Protein AF-A0A1Z5KMN4-F1 (afdb_monomer)

pLDDT: mean 72.73, std 19.09, range [29.19, 94.44]

Nearest PDB structures (foldseek):
  8s4s-assembly1_B  TM=4.504E-01  e=8.754E+00  Enterococcus faecalis
  2eoc-assembly1_A  TM=3.144E-01  e=8.754E+00  Homo sapiens
  3nwn-assembly1_A  TM=2.333E-01  e=4.801E+00  Homo sapiens

Radius of gyration: 18.53 Å; Cα contacts (8 Å, |Δi|>4): 267; chains: 1; bounding box: 59×42×42 Å

Foldseek 3Di:
DPDPPPPDPLAQDLVLVLCLVLLHDDLSSVVSVLVQAPQAAFEAEPDPDPVVCLPVRDRPGDRPLPTRDDSVNSNVCLVPDPSNVLSVVVQKDWDDKDFDPQPDFPVVVLVVVCVVDDDPPPPPDDPVSVQVVVCVVPVPFDTKGFGMWTWMDRNVAKIKIWTWIQTPVGHTYIYIYIDGPDVVVVVVVVVVCVVCVVVVPPDDDDPPPDDD

Sequence (212 aa):
MLNKSAAHNTRATLEDYVHFHGMLCQPATAARCIQSFDGSVLFMPKVVADAANLQACSLQKYEFSSGRLTLLSYYLLVLVSWTGFLTLIGRTNFLIGREEDVNLPLPDRLQAEIAGKRNNLELGFDRNRLMAHVQSVRPDTTELFIKRRFEYEFGNIVSVVMLHLVCDQGRLHLFEIYHMHNPLLRFLVKSLSTIVAPFKGISFPHQKKKNH

Mean predicted aligned error: 10.58 Å

Organism: Fistulifera solaris (NCBI:txid1519565)

Secondary structure (DSSP, 8-state):
----------SPPHHHHHHHHTT---HHHHHHHHHHEEEEEEEEE-----GGGTTT--------TT-SPPHHHHHHHHHHSHHHHHHHTT-EEEEEEEE--TTS-HHHHHHHHHHS--SS------HHHHHHHHHHH-TT---EEEEEEEEEEETTTEEEEEEEEEETT--EEEEEEEEES-HHHHHHHHHHHHHHGGGGG-----------

Solvent-accessible surface area (backbone atoms only — not comparable to full-atom values): 12594 Å² total; per-residue (Å²): 135,82,82,90,79,70,91,59,80,78,65,62,49,72,66,42,47,52,28,45,74,58,59,60,57,54,71,70,45,42,46,32,48,47,71,57,38,77,52,54,56,42,53,38,75,57,64,84,58,55,85,92,48,61,83,74,65,67,81,56,81,53,72,68,90,84,54,62,74,42,71,66,58,47,54,52,45,31,71,72,31,68,67,26,47,34,35,75,73,68,34,53,44,82,75,48,76,48,77,40,73,59,88,48,53,43,70,67,54,51,51,50,51,66,71,50,80,81,66,98,69,78,72,87,70,56,62,66,62,52,48,52,50,51,26,73,79,38,75,83,58,86,49,55,19,44,42,30,44,36,33,37,33,38,66,83,43,34,38,38,41,37,38,33,32,28,34,82,88,70,49,36,35,43,37,38,36,38,40,61,69,43,68,66,60,46,51,50,53,51,53,48,50,63,69,51,52,77,65,78,69,77,75,71,83,77,79,76,79,77,87,127

Structure (mmCIF, N/CA/C/O backbone):
data_AF-A0A1Z5KMN4-F1
#
_entry.id   AF-A0A1Z5KMN4-F1
#
loop_
_atom_site.group_PDB
_atom_site.id
_atom_site.type_symbol
_atom_site.label_atom_id
_atom_site.label_alt_id
_atom_site.label_comp_id
_atom_site.label_asym_id
_atom_site.label_entity_id
_atom_site.label_seq_id
_atom_site.pdbx_PDB_ins_code
_atom_site.Cartn_x
_atom_site.Cartn_y
_atom_site.Cartn_z
_atom_site.occupancy
_atom_site.B_iso_or_equiv
_atom_site.auth_seq_id
_atom_site.auth_comp_id
_atom_site.auth_asym_id
_atom_site.auth_atom_id
_atom_site.pdbx_PDB_model_num
ATOM 1 N N . MET A 1 1 ? -36.706 -13.259 -12.041 1.00 41.38 1 MET A N 1
ATOM 2 C CA . MET A 1 1 ? -36.306 -13.550 -10.648 1.00 41.38 1 MET A CA 1
ATOM 3 C C . MET A 1 1 ? -34.812 -13.842 -10.645 1.00 41.38 1 MET A C 1
ATOM 5 O O . MET A 1 1 ? -34.413 -14.927 -11.038 1.00 41.38 1 MET A O 1
ATOM 9 N N . LEU A 1 2 ? -33.984 -12.839 -10.342 1.00 41.91 2 LEU A N 1
ATOM 10 C CA . LEU A 1 2 ? -32.527 -12.995 -10.280 1.00 41.91 2 LEU A CA 1
ATOM 11 C C . LEU A 1 2 ? -32.161 -13.681 -8.963 1.00 41.91 2 LEU A C 1
ATOM 13 O O . LEU A 1 2 ? -32.577 -13.243 -7.890 1.00 41.91 2 LEU A O 1
ATOM 17 N N . ASN A 1 3 ? -31.436 -14.788 -9.085 1.00 39.06 3 ASN A N 1
ATOM 18 C CA . ASN A 1 3 ? -31.097 -15.700 -8.006 1.00 39.06 3 ASN A CA 1
ATOM 19 C C . ASN A 1 3 ? -30.301 -14.967 -6.915 1.00 39.06 3 ASN A C 1
ATOM 21 O O . ASN A 1 3 ? -29.141 -14.606 -7.100 1.00 39.06 3 ASN A O 1
ATOM 25 N N . LYS A 1 4 ? -30.936 -14.739 -5.763 1.00 48.16 4 LYS A N 1
ATOM 26 C CA . LYS A 1 4 ? -30.376 -14.052 -4.589 1.00 48.16 4 LYS A CA 1
ATOM 27 C C . LYS A 1 4 ? -29.543 -15.017 -3.729 1.00 48.16 4 LYS A C 1
ATOM 29 O O . LYS A 1 4 ? -29.637 -15.000 -2.508 1.00 48.16 4 LYS A O 1
ATOM 34 N N . SER A 1 5 ? -28.777 -15.900 -4.371 1.00 47.34 5 SER A N 1
ATOM 35 C CA . SER A 1 5 ? -28.121 -17.038 -3.719 1.00 47.34 5 SER A CA 1
ATOM 36 C C . SER A 1 5 ? -26.636 -17.105 -4.055 1.00 47.34 5 SER A C 1
ATOM 38 O O . SER A 1 5 ? -26.151 -18.036 -4.685 1.00 47.34 5 SER A O 1
ATOM 40 N N . ALA A 1 6 ? -25.922 -16.076 -3.615 1.00 48.12 6 ALA A N 1
ATOM 41 C CA . ALA A 1 6 ? -24.518 -16.157 -3.255 1.00 48.12 6 ALA A CA 1
ATOM 42 C C . ALA A 1 6 ? -24.275 -15.028 -2.253 1.00 48.12 6 ALA A C 1
ATOM 44 O O . ALA A 1 6 ? -23.879 -13.923 -2.624 1.00 48.12 6 ALA A O 1
ATOM 45 N N . ALA A 1 7 ? -24.537 -15.287 -0.970 1.00 46.47 7 ALA A N 1
ATOM 46 C CA . ALA A 1 7 ? -23.894 -14.537 0.106 1.00 46.47 7 ALA A CA 1
ATOM 47 C C . ALA A 1 7 ? -22.400 -14.903 0.068 1.00 46.47 7 ALA A C 1
ATOM 49 O O . ALA A 1 7 ? -21.893 -15.681 0.870 1.00 46.47 7 ALA A O 1
ATOM 50 N N . HIS A 1 8 ? -21.740 -14.443 -0.993 1.00 49.28 8 HIS A N 1
ATOM 51 C CA . HIS A 1 8 ? -20.343 -14.668 -1.289 1.00 49.28 8 HIS A CA 1
ATOM 52 C C . HIS A 1 8 ? -19.549 -14.067 -0.141 1.00 49.28 8 HIS A C 1
ATOM 54 O O . HIS A 1 8 ? -19.801 -12.920 0.225 1.00 49.28 8 HIS A O 1
ATOM 60 N N . ASN A 1 9 ? -18.626 -14.859 0.405 1.00 55.34 9 ASN A N 1
ATOM 61 C CA . ASN A 1 9 ? -17.610 -14.479 1.382 1.00 55.34 9 ASN A CA 1
ATOM 62 C C . ASN A 1 9 ? -17.276 -12.977 1.269 1.00 55.34 9 ASN A C 1
ATOM 64 O O . ASN A 1 9 ? -16.585 -12.546 0.347 1.00 55.34 9 ASN A O 1
ATOM 68 N N . THR A 1 10 ? -17.854 -12.158 2.151 1.00 70.81 10 THR A N 1
ATOM 69 C CA . THR A 1 10 ? -17.845 -10.688 2.020 1.00 70.81 10 THR A CA 1
ATOM 70 C C . THR A 1 10 ? -16.481 -10.084 2.330 1.00 70.81 10 THR A C 1
ATOM 72 O O . THR A 1 10 ? -16.257 -8.893 2.121 1.00 70.81 10 THR A O 1
ATOM 75 N N . ARG A 1 11 ? -15.552 -10.900 2.831 1.00 86.25 11 ARG A N 1
ATOM 76 C CA . ARG A 1 11 ? -14.224 -10.474 3.244 1.00 86.25 11 ARG A CA 1
ATOM 77 C C . ARG A 1 11 ? -13.214 -10.694 2.124 1.00 86.25 11 ARG A C 1
ATOM 79 O O . ARG A 1 11 ? -13.127 -11.787 1.577 1.00 86.25 11 ARG A O 1
ATOM 86 N N . ALA A 1 12 ? -12.408 -9.670 1.854 1.00 91.75 12 ALA A N 1
ATOM 87 C CA . ALA A 1 12 ? -11.279 -9.775 0.937 1.00 91.75 12 ALA A CA 1
ATOM 88 C C . ALA A 1 12 ? -10.253 -10.816 1.427 1.00 91.75 12 ALA A C 1
ATOM 90 O O . ALA A 1 12 ? -9.794 -10.767 2.581 1.00 91.75 12 ALA A O 1
ATOM 91 N N . THR A 1 13 ? -9.908 -11.748 0.541 1.00 93.69 13 THR A N 1
ATOM 92 C CA . THR A 1 13 ? -8.885 -12.785 0.751 1.00 93.69 13 THR A CA 1
ATOM 93 C C . THR A 1 13 ? -7.478 -12.223 0.529 1.00 93.69 13 THR A C 1
ATOM 95 O O . THR A 1 13 ? -7.319 -11.104 0.049 1.00 93.69 13 THR A O 1
ATOM 98 N N . LEU A 1 14 ? -6.431 -12.984 0.871 1.00 93.19 14 LEU A N 1
ATOM 99 C CA . LEU A 1 14 ? -5.051 -12.609 0.533 1.00 93.19 14 LEU A CA 1
ATOM 100 C C . LEU A 1 14 ? -4.881 -12.403 -0.982 1.00 93.19 14 LEU A C 1
ATOM 102 O O . LEU A 1 14 ? -4.316 -11.395 -1.396 1.00 93.19 14 LEU A O 1
ATOM 106 N N . GLU A 1 15 ? -5.413 -13.324 -1.785 1.00 93.81 15 GLU A N 1
ATOM 107 C CA . GLU A 1 15 ? -5.382 -13.281 -3.252 1.00 93.81 15 GLU A CA 1
ATOM 108 C C . GLU A 1 15 ? -6.089 -12.040 -3.814 1.00 93.81 15 GLU A C 1
ATOM 110 O O . GLU A 1 15 ? -5.538 -11.363 -4.682 1.00 93.81 15 GLU A O 1
ATOM 115 N N . ASP A 1 16 ? -7.247 -11.664 -3.253 1.00 93.44 16 ASP A N 1
ATOM 116 C CA . ASP A 1 16 ? -7.931 -10.416 -3.611 1.00 93.44 16 ASP A CA 1
ATOM 117 C C . ASP A 1 16 ? -6.985 -9.208 -3.469 1.00 93.44 16 ASP A C 1
ATOM 119 O O . ASP A 1 16 ? -6.930 -8.350 -4.352 1.00 93.44 16 ASP A O 1
ATOM 123 N N . TYR A 1 17 ? -6.189 -9.153 -2.392 1.00 94.00 17 TYR A N 1
ATOM 124 C CA . TYR A 1 17 ? -5.218 -8.073 -2.198 1.00 94.00 17 TYR A CA 1
ATOM 125 C C . TYR A 1 17 ? -3.982 -8.180 -3.085 1.00 94.00 17 TYR A C 1
ATOM 127 O O . TYR A 1 17 ? -3.431 -7.141 -3.441 1.00 94.00 17 TYR A O 1
ATOM 135 N N . VAL A 1 18 ? -3.546 -9.387 -3.460 1.00 92.31 18 VAL A N 1
ATOM 136 C CA . VAL A 1 18 ? -2.473 -9.551 -4.453 1.00 92.31 18 VAL A CA 1
ATOM 137 C C . VAL A 1 18 ? -2.894 -8.890 -5.765 1.00 92.31 18 VAL A C 1
ATOM 139 O O . VAL A 1 18 ? -2.178 -8.050 -6.301 1.00 92.31 18 VAL A O 1
ATOM 142 N N . HIS A 1 19 ? -4.108 -9.164 -6.238 1.00 91.00 19 HIS A N 1
ATOM 143 C CA . HIS A 1 19 ? -4.622 -8.526 -7.449 1.00 91.00 19 HIS A CA 1
ATOM 144 C C . HIS A 1 19 ? -4.858 -7.021 -7.278 1.00 91.00 19 HIS A C 1
ATOM 146 O O . HIS A 1 19 ? -4.538 -6.236 -8.172 1.00 91.00 19 HIS A O 1
ATOM 152 N N . PHE A 1 20 ? -5.409 -6.605 -6.135 1.00 91.88 20 PHE A N 1
ATOM 153 C CA . PHE A 1 20 ? -5.684 -5.197 -5.847 1.00 91.88 20 P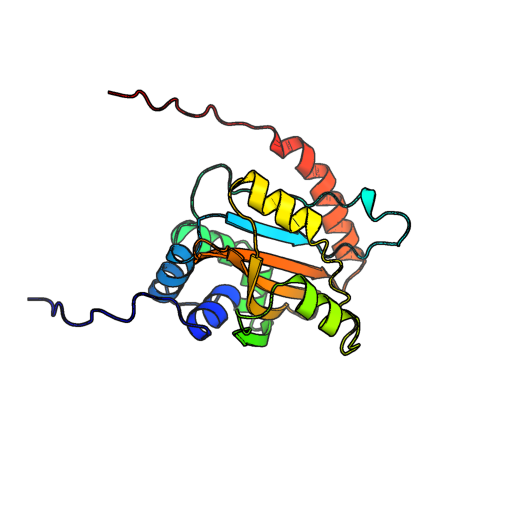HE A CA 1
ATOM 154 C C . PHE A 1 20 ? -4.414 -4.337 -5.865 1.00 91.88 20 PHE A C 1
ATOM 156 O O . PHE A 1 20 ? -4.387 -3.289 -6.512 1.00 91.88 20 PHE A O 1
ATOM 163 N N . HIS A 1 21 ? -3.359 -4.800 -5.195 1.00 90.88 21 HIS A N 1
ATOM 164 C CA . HIS A 1 21 ? -2.070 -4.107 -5.096 1.00 90.88 21 HIS A CA 1
ATOM 165 C C . HIS A 1 21 ? -1.215 -4.246 -6.346 1.00 90.88 21 HIS A C 1
ATOM 167 O O . HIS A 1 21 ? -0.470 -3.333 -6.695 1.00 90.88 21 HIS A O 1
ATOM 173 N N . GLY A 1 22 ? -1.375 -5.360 -7.057 1.00 88.19 22 GLY A N 1
ATOM 174 C CA . GLY A 1 22 ? -0.860 -5.535 -8.404 1.00 88.19 22 GLY A CA 1
ATOM 175 C C . GLY A 1 22 ? -1.577 -4.672 -9.440 1.00 88.19 22 GLY A C 1
ATOM 176 O O . GLY A 1 22 ? -1.287 -4.834 -10.611 1.00 88.19 22 GLY A O 1
ATOM 177 N N . MET A 1 23 ? -2.508 -3.788 -9.053 1.00 87.94 23 MET A N 1
ATOM 178 C CA . MET A 1 23 ? -3.211 -2.832 -9.925 1.00 87.94 23 MET A CA 1
ATOM 179 C C . MET A 1 23 ? -4.019 -3.470 -11.073 1.00 87.94 23 MET A C 1
ATOM 181 O O . MET A 1 23 ? -4.476 -2.774 -11.980 1.00 87.94 23 MET A O 1
ATOM 185 N N . LEU A 1 24 ? -4.238 -4.786 -11.023 1.00 85.56 24 LEU A N 1
ATOM 186 C CA . LEU A 1 24 ? -4.995 -5.569 -11.998 1.00 85.56 24 LEU A CA 1
ATOM 187 C C . LEU A 1 24 ? -5.990 -6.447 -11.252 1.00 85.56 24 LEU A C 1
ATOM 189 O O . LEU A 1 24 ? -5.755 -7.630 -11.008 1.00 85.56 24 LEU A O 1
ATOM 193 N N . CYS A 1 25 ? -7.125 -5.862 -10.885 1.00 90.69 25 CYS A N 1
ATOM 194 C CA . CYS A 1 25 ? -8.211 -6.609 -10.274 1.00 90.69 25 CYS A CA 1
ATOM 195 C C . CYS A 1 25 ? -9.564 -6.258 -10.885 1.00 90.69 25 CYS A C 1
ATOM 197 O O . CYS A 1 25 ? -9.782 -5.168 -11.427 1.00 90.69 25 CYS A O 1
ATOM 199 N N . GLN A 1 26 ? -10.489 -7.210 -10.784 1.00 94.31 26 GLN A N 1
ATOM 200 C CA . GLN A 1 26 ? -11.870 -7.005 -11.191 1.00 94.31 26 GLN A CA 1
ATOM 201 C C . GLN A 1 26 ? -12.570 -6.005 -10.256 1.00 94.31 26 GLN A C 1
ATOM 203 O O . GLN A 1 26 ? -12.265 -5.974 -9.059 1.00 94.31 26 GLN A O 1
ATOM 208 N N . PRO A 1 27 ? -13.581 -5.262 -10.744 1.00 93.81 27 PRO A N 1
ATOM 209 C CA . PRO A 1 27 ? -14.295 -4.270 -9.940 1.00 93.81 27 PRO A CA 1
ATOM 210 C C . PRO A 1 27 ? -14.865 -4.814 -8.625 1.00 93.81 27 PRO A C 1
ATOM 212 O O . PRO A 1 27 ? -14.841 -4.130 -7.604 1.00 93.81 27 PRO A O 1
ATOM 215 N N . ALA A 1 28 ? -15.341 -6.063 -8.625 1.00 93.94 28 ALA A N 1
ATOM 216 C CA . ALA A 1 28 ? -15.863 -6.716 -7.427 1.00 93.94 28 ALA A CA 1
ATOM 217 C C . ALA A 1 28 ? -14.769 -6.972 -6.373 1.00 93.94 28 ALA A C 1
ATOM 219 O O . ALA A 1 28 ? -14.992 -6.726 -5.188 1.00 93.94 28 ALA A O 1
ATOM 220 N N . THR A 1 29 ? -13.584 -7.421 -6.799 1.00 92.94 29 THR A N 1
ATOM 221 C CA . THR A 1 29 ? -12.409 -7.595 -5.930 1.00 92.94 29 THR A CA 1
ATOM 222 C C . THR A 1 29 ? -11.945 -6.254 -5.374 1.00 92.94 29 THR A C 1
ATOM 224 O O . THR A 1 29 ? -11.814 -6.114 -4.158 1.00 92.94 29 THR A O 1
ATOM 227 N N . ALA A 1 30 ? -11.808 -5.238 -6.233 1.00 91.44 30 ALA A N 1
ATOM 228 C CA . ALA A 1 30 ? -11.462 -3.884 -5.808 1.00 91.44 30 ALA A CA 1
ATOM 229 C C . ALA A 1 30 ? -12.437 -3.356 -4.751 1.00 91.44 30 ALA A C 1
ATOM 231 O O . ALA A 1 30 ? -12.010 -2.854 -3.716 1.00 91.44 30 ALA A O 1
ATOM 232 N N . ALA A 1 31 ? -13.745 -3.518 -4.970 1.00 91.75 31 ALA A N 1
ATOM 233 C CA . ALA A 1 31 ? -14.764 -3.083 -4.024 1.00 91.75 31 ALA A CA 1
ATOM 234 C C . ALA A 1 31 ? -14.625 -3.771 -2.654 1.00 91.75 31 ALA A C 1
ATOM 236 O O . ALA A 1 31 ? -14.677 -3.081 -1.636 1.00 91.75 31 ALA A O 1
ATOM 237 N N . ARG A 1 32 ? -14.388 -5.092 -2.609 1.00 92.12 32 ARG A N 1
ATOM 238 C CA . ARG A 1 32 ? -14.149 -5.822 -1.347 1.00 92.12 32 ARG A CA 1
ATOM 239 C C . ARG A 1 32 ? -12.899 -5.318 -0.624 1.00 92.12 32 ARG A C 1
ATOM 241 O O . ARG A 1 32 ? -12.946 -5.072 0.581 1.00 92.12 32 ARG A O 1
ATOM 248 N N . CYS A 1 33 ? -11.792 -5.133 -1.344 1.00 91.38 33 CYS A N 1
ATOM 249 C CA . CYS A 1 33 ? -10.550 -4.609 -0.772 1.00 91.38 33 CYS A CA 1
ATOM 250 C C . CYS A 1 33 ? -10.738 -3.185 -0.243 1.00 91.38 33 CYS A C 1
ATOM 252 O O . CYS A 1 33 ? -10.387 -2.906 0.899 1.00 91.38 33 CYS A O 1
ATOM 254 N N . ILE A 1 34 ? -11.361 -2.299 -1.017 1.00 88.69 34 ILE A N 1
ATOM 255 C CA . ILE A 1 34 ? -11.647 -0.917 -0.616 1.00 88.69 34 ILE A CA 1
ATOM 256 C C . ILE A 1 34 ? -12.506 -0.874 0.653 1.00 88.69 34 ILE A C 1
ATOM 258 O O . ILE A 1 34 ? -12.174 -0.157 1.593 1.00 88.69 34 ILE A O 1
ATOM 262 N N . GLN A 1 35 ? -13.577 -1.671 0.708 1.00 88.25 35 GLN A N 1
ATOM 263 C CA . GLN A 1 35 ? -14.472 -1.742 1.869 1.00 88.25 35 GLN A CA 1
ATOM 264 C C . GLN A 1 35 ? -13.774 -2.255 3.134 1.00 88.25 35 GLN A C 1
ATOM 266 O O . GLN A 1 35 ? -14.223 -1.963 4.239 1.00 88.25 35 GLN A O 1
ATOM 271 N N . SER A 1 36 ? -12.685 -3.012 2.983 1.00 88.25 36 SER A N 1
ATOM 272 C CA . SER A 1 36 ? -11.929 -3.550 4.113 1.00 88.25 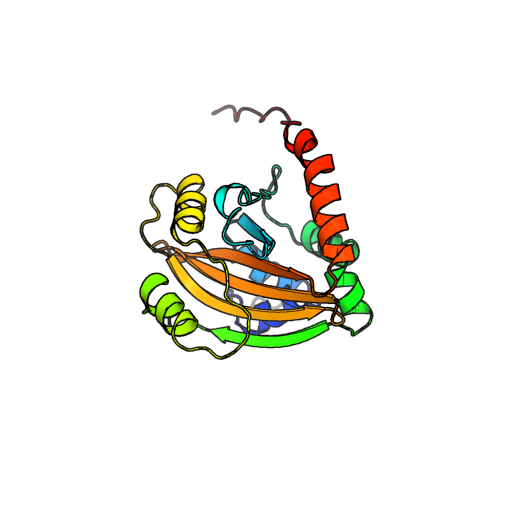36 SER A CA 1
ATOM 273 C C . SER A 1 36 ? -11.023 -2.527 4.809 1.00 88.25 36 SER A C 1
ATOM 275 O O . SER A 1 36 ? -10.626 -2.766 5.949 1.00 88.25 36 SER A O 1
ATOM 277 N N . PHE A 1 37 ? -10.687 -1.412 4.148 1.00 83.62 37 PHE A N 1
ATOM 278 C CA . PHE A 1 37 ? -9.845 -0.357 4.713 1.00 83.62 37 PHE A CA 1
ATOM 279 C C . PHE A 1 37 ? -10.693 0.719 5.394 1.00 83.62 37 PHE A C 1
ATOM 281 O O . PHE A 1 37 ? -11.737 1.125 4.881 1.00 83.62 37 PHE A O 1
ATOM 288 N N . ASP A 1 38 ? -10.205 1.277 6.504 1.00 69.44 38 ASP A N 1
ATOM 289 C CA . ASP A 1 38 ? -10.880 2.387 7.201 1.00 69.44 38 ASP A CA 1
ATOM 290 C C . ASP A 1 38 ? -10.665 3.758 6.522 1.00 69.44 38 ASP A C 1
ATOM 292 O O . ASP A 1 38 ? -10.612 4.798 7.169 1.00 69.44 38 ASP A O 1
ATOM 296 N N . GLY A 1 39 ? -10.529 3.783 5.193 1.00 60.88 39 GLY A N 1
ATOM 297 C CA . GLY A 1 39 ? -10.415 5.012 4.400 1.00 60.88 39 GLY A CA 1
ATOM 298 C C . GLY A 1 39 ? -9.058 5.724 4.446 1.00 60.88 39 GLY A C 1
ATOM 299 O O . GLY A 1 39 ? -8.888 6.695 3.713 1.00 60.88 39 GLY A O 1
ATOM 300 N N . SER A 1 40 ? -8.089 5.246 5.232 1.00 60.69 40 SER A N 1
ATOM 301 C CA . SER A 1 40 ? -6.735 5.814 5.292 1.00 60.69 40 SER A CA 1
ATOM 302 C C . SER A 1 40 ? -5.715 4.887 4.627 1.00 60.69 40 SER A C 1
ATOM 304 O O . SER A 1 40 ? -5.501 3.759 5.073 1.00 60.69 40 SER A O 1
ATOM 306 N N . VAL A 1 41 ? -5.067 5.385 3.573 1.00 62.75 41 VAL A N 1
ATOM 307 C CA . VAL A 1 41 ? -3.888 4.771 2.946 1.00 62.75 41 VAL A CA 1
ATOM 308 C C . VAL A 1 41 ? -2.689 5.653 3.254 1.00 62.75 41 VAL A C 1
ATOM 310 O O . VAL A 1 41 ? -2.751 6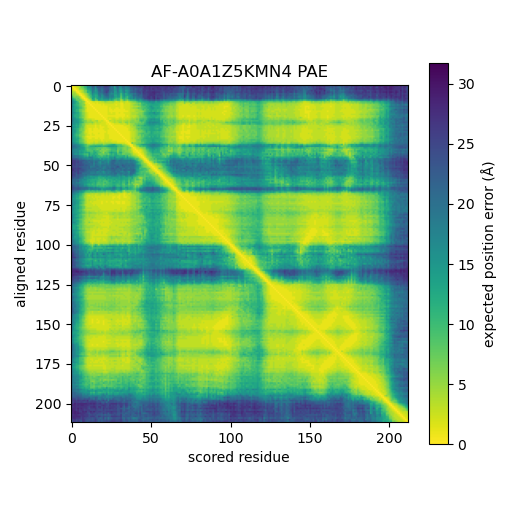.867 3.066 1.00 62.75 41 VAL A O 1
ATOM 313 N N . LEU A 1 42 ? -1.613 5.053 3.751 1.00 59.97 42 LEU A N 1
ATOM 314 C CA . LEU A 1 42 ? -0.416 5.762 4.177 1.00 59.97 42 LEU A CA 1
ATOM 315 C C . LEU A 1 42 ? 0.746 5.426 3.260 1.00 59.97 42 LEU A C 1
ATOM 317 O O . LEU A 1 42 ? 1.189 4.284 3.182 1.00 59.97 42 LEU A O 1
ATOM 321 N N . PHE A 1 43 ? 1.259 6.455 2.600 1.00 57.41 43 PHE A N 1
ATOM 322 C CA . PHE A 1 43 ? 2.414 6.354 1.723 1.00 57.41 43 PHE A CA 1
ATOM 323 C C . PHE A 1 43 ? 3.657 6.809 2.487 1.00 57.41 43 PHE A C 1
ATOM 325 O O . PHE A 1 43 ? 3.721 7.949 2.950 1.00 57.41 43 PHE A O 1
ATOM 332 N N . MET A 1 44 ? 4.656 5.938 2.606 1.00 54.09 44 MET A N 1
ATOM 333 C CA . MET A 1 44 ? 5.957 6.262 3.177 1.00 54.09 44 MET A CA 1
ATOM 334 C C . MET A 1 44 ? 7.055 6.068 2.122 1.00 54.09 44 MET A C 1
ATOM 336 O O . MET A 1 44 ? 7.374 4.942 1.741 1.00 54.09 44 MET A O 1
ATOM 340 N N . PRO A 1 45 ? 7.700 7.135 1.628 1.00 53.00 45 PRO A N 1
ATOM 341 C CA . PRO A 1 45 ? 8.905 6.948 0.835 1.00 53.00 45 PRO A CA 1
ATOM 342 C C . PRO A 1 45 ? 9.991 6.330 1.728 1.00 53.00 45 PRO A C 1
ATOM 344 O O . PRO A 1 45 ? 10.238 6.823 2.831 1.00 53.00 45 PRO A O 1
ATOM 347 N N . LYS A 1 46 ? 10.678 5.278 1.261 1.00 47.78 46 LYS A N 1
ATOM 348 C CA . LYS A 1 46 ? 11.925 4.832 1.893 1.00 47.78 46 LYS A CA 1
ATOM 349 C C . LYS A 1 46 ? 12.960 5.905 1.610 1.00 47.78 46 LYS A C 1
ATOM 351 O O . LYS A 1 46 ? 13.613 5.907 0.564 1.00 47.78 46 LYS A O 1
ATOM 356 N N . VAL A 1 47 ? 13.112 6.838 2.539 1.00 51.16 47 VAL A N 1
ATOM 357 C CA . VAL A 1 47 ? 14.296 7.679 2.525 1.00 51.16 47 VAL A CA 1
ATOM 358 C C . VAL A 1 47 ? 15.406 6.828 3.110 1.00 51.16 47 VAL A C 1
ATOM 360 O O . VAL A 1 47 ? 15.327 6.405 4.260 1.00 51.16 47 VAL A O 1
ATOM 363 N N . VAL A 1 48 ? 16.404 6.508 2.284 1.00 44.78 48 VAL A N 1
ATOM 364 C CA . VAL A 1 48 ? 17.675 5.996 2.793 1.00 44.78 48 VAL A CA 1
ATOM 365 C C . VAL A 1 48 ? 18.207 7.110 3.670 1.00 44.78 48 VAL A C 1
ATOM 367 O O . VAL A 1 48 ? 18.650 8.145 3.171 1.00 44.78 48 VAL A O 1
ATOM 370 N N . ALA A 1 49 ? 18.007 6.945 4.968 1.00 40.97 49 ALA A N 1
ATOM 371 C CA . ALA A 1 49 ? 18.525 7.866 5.931 1.00 40.97 49 ALA A CA 1
ATOM 372 C C . ALA A 1 49 ? 20.039 7.728 5.876 1.00 40.97 49 ALA A C 1
ATOM 374 O O . ALA A 1 49 ? 20.603 6.733 6.318 1.00 40.97 49 ALA A O 1
ATOM 375 N N . ASP A 1 50 ? 20.690 8.731 5.305 1.00 44.41 50 ASP A N 1
ATOM 376 C CA . ASP A 1 50 ? 22.025 9.050 5.769 1.00 44.41 50 ASP A CA 1
ATOM 377 C C . ASP A 1 50 ? 21.871 9.269 7.280 1.00 44.41 50 ASP A C 1
ATOM 379 O O . ASP A 1 50 ? 21.010 10.058 7.687 1.00 44.41 50 ASP A O 1
ATOM 383 N N . ALA A 1 51 ? 22.574 8.501 8.115 1.00 46.94 51 ALA A N 1
ATOM 384 C CA . ALA A 1 51 ? 22.300 8.416 9.557 1.00 46.94 51 ALA A CA 1
ATOM 385 C C . ALA A 1 51 ? 22.294 9.798 10.250 1.00 46.94 51 ALA A C 1
ATOM 387 O O . ALA A 1 51 ? 21.634 9.988 11.269 1.00 46.94 51 ALA A O 1
ATOM 388 N N . ALA A 1 52 ? 22.948 10.790 9.640 1.00 50.12 52 ALA A N 1
ATOM 389 C CA . ALA A 1 52 ? 22.976 12.185 10.064 1.00 50.12 52 ALA A CA 1
ATOM 390 C C . ALA A 1 52 ? 21.666 12.982 9.839 1.00 50.12 52 ALA A C 1
ATOM 392 O O . ALA A 1 52 ? 21.522 14.064 10.396 1.00 50.12 52 ALA A O 1
ATOM 393 N N . ASN A 1 53 ? 20.705 12.493 9.043 1.00 45.53 53 ASN A N 1
ATOM 394 C CA . ASN A 1 53 ? 19.513 13.247 8.608 1.00 45.53 53 ASN A CA 1
ATOM 395 C C . ASN A 1 53 ? 18.167 12.527 8.848 1.00 45.53 53 ASN A C 1
ATOM 397 O O . ASN A 1 53 ? 17.145 12.872 8.247 1.00 45.53 53 ASN A O 1
ATOM 401 N N . LEU A 1 54 ? 18.130 11.560 9.773 1.00 46.69 54 LEU A N 1
ATOM 402 C CA . LEU A 1 54 ? 16.907 10.850 10.195 1.00 46.69 54 LEU A CA 1
ATOM 403 C C . LEU A 1 54 ? 15.785 11.790 10.693 1.00 46.69 54 LEU A C 1
ATOM 405 O O . LEU A 1 54 ? 14.596 11.484 10.557 1.00 46.69 54 LEU A O 1
ATOM 409 N N . GLN A 1 55 ? 16.132 12.963 11.232 1.00 44.62 55 GLN A N 1
ATOM 410 C CA . GLN A 1 55 ? 15.148 13.943 11.708 1.00 44.62 55 GLN A CA 1
ATOM 411 C C . GLN A 1 55 ? 14.429 14.705 10.581 1.00 44.62 55 GLN A C 1
ATOM 413 O O . GLN A 1 55 ? 13.285 15.106 10.775 1.00 44.62 55 GLN A O 1
ATOM 418 N N . ALA A 1 56 ? 15.029 14.856 9.395 1.00 45.12 56 ALA A N 1
ATOM 419 C CA . ALA A 1 56 ? 14.473 15.695 8.325 1.00 45.12 56 ALA A CA 1
ATOM 420 C C . ALA A 1 56 ? 13.464 14.974 7.412 1.00 45.12 56 ALA A C 1
ATOM 422 O O . ALA A 1 56 ? 12.775 15.608 6.612 1.00 45.12 56 ALA A O 1
ATOM 423 N N . CYS A 1 57 ? 13.351 13.648 7.513 1.00 45.16 57 CYS A N 1
ATOM 424 C CA . CYS A 1 57 ? 12.375 12.889 6.737 1.00 45.16 57 CYS A CA 1
ATOM 425 C C . CYS A 1 57 ? 11.036 12.915 7.461 1.00 45.16 57 CYS A C 1
ATOM 427 O O . CYS A 1 57 ? 10.714 11.995 8.211 1.00 45.16 57 CYS A O 1
ATOM 429 N N . SER A 1 58 ? 10.272 13.993 7.290 1.00 51.81 58 SER A N 1
ATOM 430 C CA . SER A 1 58 ? 8.894 14.026 7.765 1.00 51.81 58 SER A CA 1
ATOM 431 C C . SER A 1 58 ? 8.113 12.919 7.057 1.00 51.81 58 SER A C 1
ATOM 433 O O . SER A 1 58 ? 8.176 12.776 5.834 1.00 51.81 58 SER A O 1
ATOM 435 N N . LEU A 1 59 ? 7.410 12.093 7.836 1.00 53.91 59 LEU A N 1
ATOM 436 C CA . LEU A 1 59 ? 6.431 11.154 7.302 1.00 53.91 59 LEU A CA 1
ATOM 437 C C . LEU A 1 59 ? 5.427 11.995 6.507 1.00 53.91 59 LEU A C 1
ATOM 439 O O . LEU A 1 59 ? 4.610 12.707 7.094 1.00 53.91 59 LEU A O 1
ATOM 443 N N . GLN A 1 60 ? 5.539 11.995 5.179 1.00 54.88 60 GLN A N 1
ATOM 444 C CA . GLN A 1 60 ? 4.627 12.767 4.356 1.00 54.88 60 GLN A CA 1
ATOM 445 C C . GLN A 1 60 ? 3.278 12.070 4.377 1.00 54.88 60 GLN A C 1
ATOM 447 O O . GLN A 1 60 ? 3.003 11.146 3.622 1.00 54.88 60 GLN A O 1
ATOM 452 N N . LYS A 1 61 ? 2.427 12.546 5.277 1.00 55.44 61 LYS A N 1
ATOM 453 C CA . LYS A 1 61 ? 1.029 12.176 5.330 1.00 55.44 61 LYS A CA 1
ATOM 454 C C . LYS A 1 61 ? 0.371 12.628 4.025 1.00 55.44 61 LYS A C 1
ATOM 456 O O . LYS A 1 61 ? 0.375 13.819 3.688 1.00 55.44 61 LYS A O 1
ATOM 461 N N . TYR A 1 62 ? -0.143 11.660 3.283 1.00 53.72 62 TYR A N 1
ATOM 462 C CA . TYR A 1 62 ? -1.084 11.880 2.196 1.00 53.72 62 TYR A CA 1
ATOM 463 C C . TYR A 1 62 ? -2.423 11.360 2.687 1.00 53.72 62 TYR A C 1
ATOM 465 O O . TYR A 1 62 ? -2.763 10.196 2.515 1.00 53.72 62 TYR A O 1
ATOM 473 N N . GLU A 1 63 ? -3.156 12.223 3.380 1.00 54.16 63 GLU A N 1
ATOM 474 C CA . GLU A 1 63 ? -4.574 11.971 3.578 1.00 54.16 63 GLU A CA 1
ATOM 475 C C . GLU A 1 63 ? -5.301 12.361 2.303 1.00 54.16 63 GLU A C 1
ATOM 477 O O . GLU A 1 63 ? -5.111 13.464 1.787 1.00 54.16 63 GLU A O 1
ATOM 482 N N . PHE A 1 64 ? -6.163 11.475 1.814 1.00 54.59 64 PHE A N 1
ATOM 483 C CA . PHE A 1 64 ? -7.180 11.870 0.854 1.00 54.59 64 PHE A CA 1
ATOM 484 C C . PHE A 1 64 ? -8.117 12.855 1.560 1.00 54.59 64 PHE A C 1
ATOM 486 O O . PHE A 1 64 ? -9.032 12.462 2.279 1.00 54.59 64 PHE A O 1
ATOM 493 N N . SER A 1 65 ? -7.850 14.153 1.384 1.00 45.56 65 SER A N 1
ATOM 494 C CA . SER A 1 65 ? -8.496 15.256 2.109 1.00 45.56 65 SER A CA 1
ATOM 495 C C . SER A 1 65 ? -10.007 15.371 1.854 1.00 45.56 65 SER A C 1
ATOM 497 O O . SER A 1 65 ? -10.671 16.186 2.486 1.00 45.56 65 SER A O 1
ATOM 499 N N . SER A 1 66 ? -10.560 14.572 0.935 1.00 46.97 66 SER A N 1
ATOM 500 C CA . SER A 1 66 ? -11.936 14.689 0.448 1.00 46.97 66 SER A CA 1
ATOM 501 C C . SER A 1 66 ? -12.780 13.407 0.505 1.00 46.97 66 SER A C 1
ATOM 503 O O . SER A 1 66 ? -13.956 13.473 0.150 1.00 46.97 66 SER A O 1
ATOM 505 N N . GLY A 1 67 ? -12.273 12.260 0.984 1.00 61.59 67 GLY A N 1
ATOM 506 C CA . GLY A 1 67 ? -13.136 11.087 1.181 1.00 61.59 67 GLY A CA 1
ATOM 507 C C . GLY A 1 67 ? -12.459 9.720 1.136 1.00 61.59 67 GLY A C 1
ATOM 508 O O . GLY A 1 67 ? -11.280 9.579 0.828 1.00 61.59 67 GLY A O 1
ATOM 509 N N . ARG A 1 68 ? -13.258 8.694 1.453 1.00 72.12 68 ARG A N 1
ATOM 510 C CA . ARG A 1 68 ? -12.896 7.277 1.310 1.00 72.12 68 ARG A CA 1
ATOM 511 C C . ARG A 1 68 ? -12.499 6.981 -0.138 1.00 72.12 68 ARG A C 1
ATOM 513 O O . ARG A 1 68 ? -13.163 7.462 -1.056 1.00 72.12 68 ARG A O 1
ATOM 520 N N . LEU A 1 69 ? -11.479 6.142 -0.336 1.00 81.31 69 LEU A N 1
ATOM 521 C CA . LEU A 1 69 ? -11.150 5.596 -1.654 1.00 81.31 69 LEU A CA 1
ATOM 522 C C . LEU A 1 69 ? -12.415 4.951 -2.242 1.00 81.31 69 LEU A C 1
ATOM 524 O O . LEU A 1 69 ? -13.000 4.058 -1.640 1.00 81.31 69 LEU A O 1
ATOM 528 N N . THR A 1 70 ? -12.873 5.438 -3.388 1.00 86.94 70 THR A N 1
ATOM 529 C CA . THR A 1 70 ? -13.982 4.845 -4.144 1.00 86.94 70 THR A CA 1
ATOM 530 C C . THR A 1 70 ? -13.439 3.960 -5.259 1.00 86.94 70 THR A C 1
ATOM 532 O O . THR A 1 70 ? -12.275 4.071 -5.649 1.00 86.94 70 THR A O 1
ATOM 535 N N . LEU A 1 71 ? -14.302 3.117 -5.824 1.00 89.81 71 LEU A N 1
ATOM 536 C CA . LEU A 1 71 ? -13.955 2.280 -6.970 1.00 89.81 71 LEU A CA 1
ATOM 537 C C . LEU A 1 71 ? -13.489 3.115 -8.176 1.00 89.81 71 LEU A C 1
ATOM 539 O O . LEU A 1 71 ? -12.481 2.792 -8.799 1.00 89.81 71 LEU A O 1
ATOM 543 N N . LEU A 1 72 ? -14.183 4.221 -8.467 1.00 88.69 72 LEU A N 1
ATOM 544 C CA . LEU A 1 72 ? -13.822 5.122 -9.562 1.00 88.69 72 LEU A CA 1
ATOM 545 C C . LEU A 1 72 ? -12.460 5.780 -9.316 1.00 88.69 72 LEU A C 1
ATOM 547 O O . LEU A 1 72 ? -11.594 5.739 -10.185 1.00 88.69 72 LEU A O 1
ATOM 551 N N . SER A 1 73 ? -12.245 6.346 -8.123 1.00 85.94 73 SER A N 1
ATOM 552 C CA . SER A 1 73 ? -10.957 6.963 -7.783 1.00 85.94 73 SER A CA 1
ATOM 553 C C . SER A 1 73 ? -9.808 5.955 -7.781 1.00 85.94 73 SER A C 1
ATOM 555 O O . SER A 1 73 ? -8.698 6.325 -8.139 1.00 85.94 73 SER A O 1
ATOM 557 N N . TYR A 1 74 ? -10.065 4.692 -7.422 1.00 87.38 74 TYR A N 1
ATOM 558 C CA . TYR A 1 74 ? -9.066 3.628 -7.512 1.00 87.38 74 TYR A CA 1
ATOM 559 C C . TYR A 1 74 ? -8.636 3.393 -8.963 1.00 87.38 74 TYR A C 1
ATOM 561 O O . TYR A 1 74 ? -7.449 3.466 -9.255 1.00 87.38 74 TYR A O 1
ATOM 569 N N . TYR A 1 75 ? -9.570 3.194 -9.896 1.00 88.06 75 TYR A N 1
ATOM 570 C CA . TYR A 1 75 ? -9.191 2.966 -11.294 1.00 88.06 75 TYR A CA 1
ATOM 571 C C . TYR A 1 75 ? -8.571 4.199 -11.958 1.00 88.06 75 TYR A C 1
ATOM 573 O O . TYR A 1 75 ? -7.642 4.054 -12.748 1.00 88.06 75 TYR A O 1
ATOM 581 N N . LEU A 1 76 ? -9.015 5.410 -11.610 1.00 86.69 76 LEU A N 1
ATOM 582 C CA . LEU A 1 76 ? -8.346 6.635 -12.061 1.00 86.69 76 LEU A CA 1
ATOM 583 C C . LEU A 1 76 ? -6.908 6.713 -11.538 1.00 86.69 76 LEU A C 1
ATOM 585 O O . LEU A 1 76 ? -6.002 7.044 -12.300 1.00 86.69 76 LEU A O 1
ATOM 589 N N . LEU A 1 77 ? -6.686 6.362 -10.267 1.00 84.19 77 LEU A N 1
ATOM 590 C CA . LEU A 1 77 ? -5.346 6.280 -9.695 1.00 84.19 77 LEU A CA 1
ATOM 591 C C . LEU A 1 77 ? -4.499 5.249 -10.444 1.00 84.19 77 LEU A C 1
ATOM 593 O O . LEU A 1 77 ? -3.384 5.575 -10.827 1.00 84.19 77 LEU A O 1
ATOM 597 N N . VAL A 1 78 ? -5.027 4.051 -10.711 1.00 83.19 78 VAL A N 1
ATOM 598 C CA . VAL A 1 78 ? -4.324 3.015 -11.484 1.00 83.19 78 VAL A CA 1
ATOM 599 C C . VAL A 1 78 ? -3.906 3.556 -12.852 1.00 83.19 78 VAL A C 1
ATOM 601 O O . VAL A 1 78 ? -2.729 3.480 -13.190 1.00 83.19 78 VAL A O 1
ATOM 604 N N . LEU A 1 79 ? -4.824 4.172 -13.601 1.00 84.38 79 LEU A N 1
ATOM 605 C CA . LEU A 1 79 ? -4.550 4.685 -14.948 1.00 84.38 79 LEU A CA 1
ATOM 606 C C . LEU A 1 79 ? -3.513 5.816 -14.976 1.00 84.38 79 LEU A C 1
ATOM 608 O O . LEU A 1 79 ? -2.716 5.886 -15.907 1.00 84.38 79 LEU A O 1
ATOM 612 N N . VAL A 1 80 ? -3.524 6.702 -13.977 1.00 83.88 80 VAL A N 1
ATOM 613 C CA . VAL A 1 80 ? -2.610 7.857 -13.913 1.00 83.88 80 VAL A CA 1
ATOM 614 C C . VAL A 1 80 ? -1.287 7.501 -13.224 1.00 83.88 80 VAL A C 1
ATOM 616 O O . VAL A 1 80 ? -0.274 8.170 -13.426 1.00 83.88 80 VAL A O 1
ATOM 619 N N . SER A 1 81 ? -1.265 6.446 -12.409 1.00 83.25 81 SER A N 1
ATOM 620 C CA . SER A 1 81 ? -0.071 6.035 -11.677 1.00 83.25 81 SER A CA 1
ATOM 621 C C . SER A 1 81 ? 0.967 5.390 -12.591 1.00 83.25 81 SER A C 1
ATOM 623 O O . SER A 1 81 ? 0.670 4.552 -13.443 1.00 83.25 81 SER A O 1
ATOM 625 N N . TRP A 1 82 ? 2.233 5.721 -12.342 1.00 85.69 82 TRP A N 1
ATOM 626 C CA . TRP A 1 82 ? 3.356 5.070 -13.013 1.00 85.69 82 TRP A CA 1
ATOM 627 C C . TRP A 1 82 ? 3.400 3.559 -12.736 1.00 85.69 82 TRP A C 1
ATOM 629 O O . TRP A 1 82 ? 3.717 2.773 -13.625 1.00 85.69 82 TRP A O 1
ATOM 639 N N . THR A 1 83 ? 3.040 3.133 -11.522 1.00 86.12 83 THR A N 1
ATOM 640 C CA . THR A 1 83 ? 2.951 1.715 -11.140 1.00 86.12 83 THR A CA 1
ATOM 641 C C . THR A 1 83 ? 1.847 0.987 -11.904 1.00 86.12 83 THR A C 1
ATOM 643 O O . THR A 1 83 ? 2.073 -0.128 -12.370 1.00 86.12 83 THR A O 1
ATOM 646 N N . GLY A 1 84 ? 0.687 1.613 -12.117 1.00 86.56 84 GLY A N 1
ATOM 647 C CA . GLY A 1 84 ? -0.368 1.069 -12.969 1.00 86.56 84 GLY A CA 1
ATOM 648 C C . GLY A 1 84 ? 0.051 0.978 -14.437 1.00 86.56 84 GLY A C 1
ATOM 649 O O . GLY A 1 84 ? -0.124 -0.074 -15.046 1.00 86.56 84 GLY A O 1
ATOM 650 N N . PHE A 1 85 ? 0.714 2.003 -14.984 1.00 90.56 85 PHE A N 1
ATOM 651 C CA . PHE A 1 85 ? 1.281 1.934 -16.337 1.00 90.56 85 PHE A CA 1
ATOM 652 C C . PHE A 1 85 ? 2.293 0.788 -16.494 1.00 90.56 85 PHE A C 1
ATOM 654 O O . PHE A 1 85 ? 2.169 -0.011 -17.421 1.00 90.56 85 PHE A O 1
ATOM 661 N N . LEU A 1 86 ? 3.257 0.660 -15.572 1.00 91.19 86 LEU A N 1
ATOM 662 C CA . LEU A 1 86 ? 4.245 -0.429 -15.582 1.00 91.19 86 LEU A CA 1
ATOM 663 C C . LEU A 1 86 ? 3.587 -1.809 -15.510 1.00 91.19 86 LEU A C 1
ATOM 665 O O . LEU A 1 86 ? 4.047 -2.752 -16.152 1.00 91.19 86 LEU A O 1
ATOM 669 N N . THR A 1 87 ? 2.484 -1.903 -14.780 1.00 89.69 87 THR A N 1
ATOM 670 C CA . THR A 1 87 ? 1.687 -3.121 -14.695 1.00 89.69 87 THR A CA 1
ATOM 671 C C . THR A 1 87 ? 0.989 -3.436 -16.016 1.00 89.69 87 THR A C 1
ATOM 673 O O . THR A 1 87 ? 1.059 -4.573 -16.478 1.00 89.69 87 THR A O 1
ATOM 676 N N . LEU A 1 88 ? 0.380 -2.442 -16.670 1.00 90.69 88 LEU A N 1
ATOM 677 C CA . LEU A 1 88 ? -0.285 -2.619 -17.966 1.00 90.69 88 LEU A CA 1
ATOM 678 C C . LEU A 1 88 ? 0.675 -3.105 -19.060 1.00 90.69 88 LEU A C 1
ATOM 680 O O . LEU A 1 88 ? 0.280 -3.908 -19.900 1.00 90.69 88 LEU A O 1
ATOM 684 N N . ILE A 1 89 ? 1.937 -2.665 -19.035 1.00 94.44 89 ILE A N 1
ATOM 685 C CA . ILE A 1 89 ? 2.970 -3.133 -19.974 1.00 94.44 89 ILE A CA 1
ATOM 686 C C . ILE A 1 89 ? 3.672 -4.429 -19.523 1.00 94.44 89 ILE A C 1
ATOM 688 O O . ILE A 1 89 ? 4.692 -4.803 -20.099 1.00 94.44 89 ILE A O 1
ATOM 692 N N . GLY A 1 90 ? 3.173 -5.101 -18.479 1.00 92.75 90 GLY A N 1
ATOM 693 C CA . GLY A 1 90 ? 3.695 -6.388 -18.009 1.00 92.75 90 GLY A CA 1
ATOM 694 C C . GLY A 1 90 ? 5.066 -6.313 -17.331 1.00 92.75 90 GLY A C 1
ATOM 695 O O . GLY A 1 90 ? 5.801 -7.295 -17.327 1.00 92.75 90 GLY A O 1
ATOM 696 N N . ARG A 1 91 ? 5.441 -5.156 -16.772 1.00 94.12 91 ARG A N 1
ATOM 697 C CA . ARG A 1 91 ? 6.724 -4.947 -16.072 1.00 94.12 91 ARG A CA 1
ATOM 698 C C . ARG A 1 91 ? 6.590 -4.932 -14.550 1.00 94.12 91 ARG A C 1
ATOM 700 O O . ARG A 1 91 ? 7.479 -4.425 -13.873 1.00 94.12 91 ARG A O 1
ATOM 707 N N . THR A 1 92 ? 5.503 -5.468 -14.013 1.00 93.44 92 THR A N 1
ATOM 708 C CA . THR A 1 92 ? 5.305 -5.613 -12.568 1.00 93.44 92 THR A CA 1
ATOM 709 C C . THR A 1 92 ? 5.582 -7.046 -12.156 1.00 93.44 92 THR A C 1
ATOM 711 O O . THR A 1 92 ? 4.899 -7.966 -12.598 1.00 93.44 92 THR A O 1
ATOM 714 N N . ASN A 1 93 ? 6.556 -7.222 -11.272 1.00 92.56 93 ASN A N 1
ATOM 715 C CA . ASN A 1 93 ? 6.890 -8.497 -10.665 1.00 92.56 93 ASN A CA 1
ATOM 716 C C . ASN A 1 93 ? 6.295 -8.542 -9.258 1.00 92.56 93 ASN A C 1
ATOM 718 O O . ASN A 1 93 ? 6.630 -7.720 -8.403 1.00 92.56 93 ASN A O 1
ATOM 722 N N . PHE A 1 94 ? 5.418 -9.507 -9.007 1.00 92.69 94 PHE A N 1
ATOM 723 C CA . PHE A 1 94 ? 4.994 -9.847 -7.654 1.00 92.69 94 PHE A CA 1
ATOM 724 C C . PHE A 1 94 ? 6.061 -10.731 -7.010 1.00 92.69 94 PHE A C 1
ATOM 726 O O . PHE A 1 94 ? 6.414 -11.771 -7.565 1.00 92.69 94 PHE A O 1
ATOM 733 N N . LEU A 1 95 ? 6.588 -10.309 -5.861 1.00 91.50 95 LEU A N 1
ATOM 734 C CA . LEU A 1 95 ? 7.682 -11.008 -5.188 1.00 91.50 95 LEU A CA 1
ATOM 735 C C . LEU A 1 95 ? 7.164 -11.877 -4.043 1.00 91.50 95 LEU A C 1
ATOM 737 O O . LEU A 1 95 ? 7.497 -13.056 -3.949 1.00 91.50 95 LEU A O 1
ATOM 741 N N . ILE A 1 96 ? 6.342 -11.298 -3.165 1.00 92.56 96 ILE A N 1
ATOM 742 C CA . ILE A 1 96 ? 5.783 -12.007 -2.014 1.00 92.56 96 ILE A CA 1
ATOM 743 C C . ILE A 1 96 ? 4.418 -11.440 -1.642 1.00 92.56 96 ILE A C 1
ATOM 745 O O . ILE A 1 96 ? 4.175 -10.239 -1.735 1.00 92.56 96 ILE A O 1
ATOM 749 N N . GLY A 1 97 ? 3.536 -12.316 -1.175 1.00 92.00 97 GLY A N 1
ATOM 750 C CA . GLY A 1 97 ? 2.278 -11.973 -0.530 1.00 92.00 97 GLY A CA 1
ATOM 751 C C . GLY A 1 97 ? 1.989 -13.042 0.503 1.00 92.00 97 GLY A C 1
ATOM 752 O O . GLY A 1 97 ? 1.815 -14.206 0.149 1.00 92.00 97 GLY A O 1
ATOM 753 N N . ARG A 1 98 ? 1.996 -12.670 1.780 1.00 92.31 98 ARG A N 1
ATOM 754 C CA . ARG A 1 98 ? 1.776 -13.617 2.876 1.00 92.31 98 ARG A CA 1
ATOM 755 C C . ARG A 1 98 ? 0.945 -12.995 3.982 1.00 92.31 98 ARG A C 1
ATOM 757 O O . ARG A 1 98 ? 1.003 -11.783 4.215 1.00 92.31 98 ARG A O 1
ATOM 764 N N . GLU A 1 99 ? 0.176 -13.841 4.654 1.00 91.12 99 GLU A N 1
ATOM 765 C CA . GLU A 1 99 ? -0.430 -13.485 5.929 1.00 91.12 99 GLU A CA 1
ATOM 766 C C . GLU A 1 99 ? 0.604 -13.663 7.033 1.00 91.12 99 GLU A C 1
ATOM 768 O O . GLU A 1 99 ? 1.405 -14.598 7.034 1.00 91.12 99 GLU A O 1
ATOM 773 N N . GLU A 1 100 ? 0.610 -12.703 7.936 1.00 86.69 100 GLU A N 1
ATOM 774 C CA . GLU A 1 100 ? 1.526 -12.637 9.051 1.00 86.69 100 GLU A CA 1
ATOM 775 C C . GLU A 1 100 ? 0.753 -13.063 10.301 1.00 86.69 100 GLU A C 1
ATOM 777 O O . GLU A 1 100 ? -0.386 -12.638 10.499 1.00 86.69 100 GLU A O 1
ATOM 782 N N . ASP A 1 101 ? 1.351 -13.927 11.129 1.00 77.94 101 ASP A N 1
ATOM 783 C CA . ASP A 1 101 ? 0.752 -14.295 12.416 1.00 77.94 101 ASP A CA 1
ATOM 784 C C . ASP A 1 101 ? 0.502 -13.039 13.273 1.00 77.94 101 ASP A C 1
ATOM 786 O O . ASP A 1 101 ? 1.441 -12.329 13.647 1.00 77.94 101 ASP A O 1
ATOM 790 N N . VAL A 1 102 ? -0.780 -12.766 13.533 1.00 68.69 102 VAL A N 1
ATOM 791 C CA . VAL A 1 102 ? -1.286 -11.576 14.236 1.00 68.69 102 VAL A CA 1
ATOM 792 C C . VAL A 1 102 ? -0.996 -11.660 15.737 1.00 68.69 102 VAL A C 1
ATOM 794 O O . VAL A 1 102 ? -1.080 -10.655 16.431 1.00 68.69 102 VAL A O 1
ATOM 797 N N . ASN A 1 103 ? -0.614 -12.834 16.247 1.00 69.25 103 ASN A N 1
ATOM 798 C CA . ASN A 1 103 ? -0.361 -13.035 17.674 1.00 69.25 103 ASN A CA 1
ATOM 799 C C . ASN A 1 103 ? 0.957 -12.414 18.158 1.00 69.25 103 ASN A C 1
ATOM 801 O O . ASN A 1 103 ? 1.202 -12.369 19.361 1.00 69.25 103 ASN A O 1
ATOM 805 N N . LEU A 1 104 ? 1.808 -11.940 17.243 1.00 64.31 104 LEU A N 1
ATOM 806 C CA . LEU A 1 104 ? 3.046 -11.256 17.591 1.00 64.31 104 LEU A CA 1
ATOM 807 C C . LEU A 1 104 ? 2.882 -9.748 17.393 1.00 64.31 104 LEU A C 1
ATOM 809 O O . LEU A 1 104 ? 2.670 -9.300 16.257 1.00 64.31 104 LEU A O 1
ATOM 813 N N . PRO A 1 105 ? 3.025 -8.949 18.465 1.00 67.12 105 PRO A N 1
ATOM 814 C CA . PRO A 1 105 ? 3.112 -7.509 18.342 1.00 67.12 105 PRO A CA 1
ATOM 815 C C . PRO A 1 105 ? 4.191 -7.131 17.324 1.00 67.12 105 PRO A C 1
ATOM 817 O O . PRO A 1 105 ? 5.280 -7.709 17.279 1.00 67.12 105 PRO A O 1
ATOM 820 N N . LEU A 1 106 ? 3.902 -6.100 16.530 1.00 68.19 106 LEU A N 1
ATOM 821 C CA . LEU A 1 106 ? 4.841 -5.481 15.596 1.00 68.19 106 LEU A CA 1
ATOM 822 C C . LEU A 1 106 ? 6.291 -5.330 16.133 1.00 68.19 106 LEU A C 1
ATOM 824 O O . LEU A 1 106 ? 7.207 -5.629 15.365 1.00 68.19 106 LEU A O 1
ATOM 828 N N . PRO A 1 107 ? 6.549 -4.886 17.389 1.00 58.62 107 PRO A N 1
ATOM 829 C CA . PRO A 1 107 ? 7.914 -4.675 17.882 1.00 58.62 107 PRO A CA 1
ATOM 830 C C . PRO A 1 107 ? 8.804 -5.925 17.895 1.00 58.62 107 PRO A C 1
ATOM 832 O O . PRO A 1 107 ? 9.926 -5.845 17.397 1.00 58.62 107 PRO A O 1
ATOM 835 N N . ASP A 1 108 ? 8.326 -7.065 18.394 1.00 61.38 108 ASP A N 1
ATOM 836 C CA . ASP A 1 108 ? 9.184 -8.246 18.589 1.00 61.38 108 ASP A CA 1
ATOM 837 C C . ASP A 1 108 ? 9.570 -8.879 17.251 1.00 61.38 108 ASP A C 1
ATOM 839 O O . ASP A 1 108 ? 10.698 -9.326 17.031 1.00 61.38 108 ASP A O 1
ATOM 843 N N . ARG A 1 109 ? 8.634 -8.844 16.302 1.00 61.19 109 ARG A N 1
ATOM 844 C CA . ARG A 1 109 ? 8.811 -9.453 14.990 1.00 61.19 109 ARG A CA 1
ATOM 845 C C . ARG A 1 109 ? 9.678 -8.619 14.059 1.00 61.19 109 ARG A C 1
ATOM 847 O O . ARG A 1 109 ? 10.539 -9.168 13.375 1.00 61.19 109 ARG A O 1
ATOM 854 N N . LEU A 1 110 ? 9.471 -7.300 14.028 1.00 62.59 110 LEU A N 1
ATOM 855 C CA . LEU A 1 110 ? 10.274 -6.426 13.177 1.00 62.59 110 LEU A CA 1
ATOM 856 C C . LEU A 1 110 ? 11.725 -6.376 13.665 1.00 62.59 110 LEU A C 1
ATOM 858 O O . LEU A 1 110 ? 12.638 -6.396 12.847 1.00 62.59 110 LEU A O 1
ATOM 862 N N . GLN A 1 111 ? 11.947 -6.361 14.984 1.00 58.59 111 GLN A N 1
ATOM 863 C CA . GLN A 1 111 ? 13.293 -6.437 15.555 1.00 58.59 111 GLN A CA 1
ATOM 864 C C . GLN A 1 111 ? 13.976 -7.764 15.214 1.00 58.59 111 GLN A C 1
ATOM 866 O O . GLN A 1 111 ? 15.141 -7.752 14.826 1.00 58.59 111 GLN A O 1
ATOM 871 N N . ALA A 1 112 ? 13.255 -8.888 15.274 1.00 58.81 112 ALA A N 1
ATOM 872 C CA . ALA A 1 112 ? 13.785 -10.186 14.862 1.00 58.81 112 ALA A CA 1
ATOM 873 C C . ALA A 1 112 ? 14.117 -10.248 13.357 1.00 58.81 112 ALA A C 1
ATOM 875 O O . ALA A 1 112 ? 15.153 -10.797 12.985 1.00 58.81 112 ALA A O 1
ATOM 876 N N . GLU A 1 113 ? 13.293 -9.653 12.485 1.00 60.06 113 GLU A N 1
ATOM 877 C CA . GLU A 1 113 ? 13.577 -9.575 11.041 1.00 60.06 113 GLU A CA 1
ATOM 878 C C . GLU A 1 113 ? 14.739 -8.622 10.712 1.00 60.06 113 GLU A C 1
ATOM 880 O O . GLU A 1 113 ? 15.535 -8.919 9.822 1.00 60.06 113 GLU A O 1
ATOM 885 N N . ILE A 1 114 ? 14.879 -7.505 11.434 1.00 53.44 114 ILE A N 1
ATOM 886 C CA . ILE A 1 114 ? 16.017 -6.580 11.292 1.00 53.44 114 ILE A CA 1
ATOM 887 C C . ILE A 1 114 ? 17.312 -7.241 11.786 1.00 53.44 114 ILE A C 1
ATOM 889 O O . ILE A 1 114 ? 18.353 -7.125 11.139 1.00 53.44 114 ILE A O 1
ATOM 893 N N . ALA A 1 115 ? 17.256 -7.967 12.906 1.00 49.75 115 ALA A N 1
ATOM 894 C CA . ALA A 1 115 ? 18.399 -8.700 13.448 1.00 49.75 115 ALA A CA 1
ATOM 895 C C . ALA A 1 115 ? 18.803 -9.880 12.542 1.00 49.75 115 ALA A C 1
ATOM 897 O O . ALA A 1 115 ? 19.987 -10.178 12.371 1.00 49.75 115 ALA A O 1
ATOM 898 N N . GLY A 1 116 ? 17.818 -10.525 11.915 1.00 47.06 116 GLY A N 1
ATOM 899 C CA . GLY A 1 116 ? 17.982 -11.615 10.962 1.00 47.06 116 GLY A CA 1
ATOM 900 C C . GLY A 1 116 ? 18.212 -11.119 9.537 1.00 47.06 116 GLY A C 1
ATOM 901 O O . GLY A 1 116 ? 17.359 -11.319 8.678 1.00 47.06 116 GLY A O 1
ATOM 902 N N . LYS A 1 117 ? 19.369 -10.496 9.269 1.00 55.81 117 LYS A N 1
ATOM 903 C CA . LYS A 1 117 ? 19.848 -10.143 7.916 1.00 55.81 117 LYS A CA 1
ATOM 904 C C . LYS A 1 117 ? 19.408 -11.170 6.867 1.00 55.81 117 LYS A C 1
ATOM 906 O O . LYS A 1 117 ? 19.967 -12.269 6.813 1.00 55.81 117 LYS A O 1
ATOM 911 N N . ARG A 1 118 ? 18.488 -10.803 5.969 1.00 43.47 118 ARG A N 1
ATOM 912 C CA . ARG A 1 118 ? 18.343 -11.580 4.732 1.00 43.47 118 ARG A CA 1
ATOM 913 C C . ARG A 1 118 ? 18.158 -10.831 3.436 1.00 43.47 118 ARG A C 1
ATOM 915 O O . ARG A 1 118 ? 18.427 -11.455 2.431 1.00 43.47 118 ARG A O 1
ATOM 922 N N . ASN A 1 119 ? 17.850 -9.538 3.410 1.00 41.03 119 ASN A N 1
ATOM 923 C CA . ASN A 1 119 ? 17.940 -8.732 2.188 1.00 41.03 119 ASN A CA 1
ATOM 924 C C . ASN A 1 119 ? 18.120 -7.262 2.581 1.00 41.03 119 ASN A C 1
ATOM 926 O O . ASN A 1 119 ? 17.537 -6.832 3.567 1.00 41.03 119 ASN A O 1
ATOM 930 N N . ASN A 1 120 ? 18.904 -6.496 1.818 1.00 43.41 120 ASN A N 1
ATOM 931 C CA . ASN A 1 120 ? 19.323 -5.097 2.049 1.00 43.41 120 ASN A CA 1
ATOM 932 C C . ASN A 1 120 ? 18.186 -4.041 2.128 1.00 43.41 120 ASN A C 1
ATOM 934 O O . ASN A 1 120 ? 18.388 -2.845 1.898 1.00 43.41 120 ASN A O 1
ATOM 938 N N . LEU A 1 121 ? 16.962 -4.458 2.437 1.00 48.91 121 LEU A N 1
ATOM 939 C CA . LEU A 1 121 ? 15.875 -3.600 2.858 1.00 48.91 121 LEU A CA 1
ATOM 940 C C . LEU A 1 121 ? 15.870 -3.542 4.391 1.00 48.91 121 LEU A C 1
ATOM 942 O O . LEU A 1 121 ? 14.984 -4.085 5.040 1.00 48.91 121 LEU A O 1
ATOM 946 N N . GLU A 1 122 ? 16.839 -2.831 4.980 1.00 52.84 122 GLU A N 1
ATOM 947 C CA . GLU A 1 122 ? 16.573 -2.190 6.269 1.00 52.84 122 GLU A CA 1
ATOM 948 C C . GLU A 1 122 ? 15.380 -1.261 6.029 1.00 52.84 122 GLU A C 1
ATOM 950 O O . GLU A 1 122 ? 15.474 -0.195 5.407 1.00 52.84 122 GLU A O 1
ATOM 955 N N . LEU A 1 123 ? 14.200 -1.761 6.381 1.00 56.25 123 LEU A N 1
ATOM 956 C CA . LEU A 1 123 ? 12.992 -0.977 6.483 1.00 56.25 123 LEU A CA 1
ATOM 957 C C . LEU A 1 123 ? 13.306 0.050 7.566 1.00 56.25 123 LEU A C 1
ATOM 959 O O . LEU A 1 123 ? 13.320 -0.292 8.742 1.00 56.25 123 LEU A O 1
ATOM 963 N N . GLY A 1 124 ? 13.629 1.283 7.161 1.00 55.72 124 GLY A N 1
ATOM 964 C CA . GLY A 1 124 ? 13.781 2.447 8.041 1.00 55.72 124 GLY A CA 1
ATOM 965 C C . GLY A 1 124 ? 12.436 2.802 8.671 1.00 55.72 124 GLY A C 1
ATOM 966 O O . GLY A 1 124 ? 11.843 3.838 8.384 1.00 55.72 124 GLY A O 1
ATOM 967 N N . PHE A 1 125 ? 11.903 1.861 9.435 1.00 65.94 125 PHE A N 1
ATOM 968 C CA . PHE A 1 125 ? 10.562 1.829 9.956 1.00 65.94 125 PHE A CA 1
ATOM 969 C C . PHE A 1 125 ? 10.607 2.331 11.390 1.00 65.94 125 PHE A C 1
ATOM 971 O O . PHE A 1 125 ? 11.081 1.651 12.298 1.00 65.94 125 PHE A O 1
ATOM 978 N N . ASP A 1 126 ? 10.116 3.547 11.589 1.00 72.62 126 ASP A N 1
ATOM 979 C CA . ASP A 1 126 ? 9.976 4.133 12.914 1.00 72.62 126 ASP A CA 1
ATOM 980 C C . ASP A 1 126 ? 8.581 3.805 13.460 1.00 72.62 126 ASP A C 1
ATOM 982 O O . ASP A 1 126 ? 7.581 4.442 13.107 1.00 72.62 126 ASP A O 1
ATOM 986 N N . ARG A 1 127 ? 8.518 2.791 14.335 1.00 72.62 127 ARG A N 1
ATOM 987 C CA . ARG A 1 127 ? 7.284 2.379 15.022 1.00 72.62 127 ARG A CA 1
ATOM 988 C C . ARG A 1 127 ? 6.620 3.551 15.731 1.00 72.62 127 ARG A C 1
ATOM 990 O O . ARG A 1 127 ? 5.399 3.646 15.693 1.00 72.62 127 ARG A O 1
ATOM 997 N N . ASN A 1 128 ? 7.387 4.411 16.395 1.00 77.94 128 ASN A N 1
ATOM 998 C CA . ASN A 1 128 ? 6.819 5.482 17.207 1.00 77.94 128 ASN A CA 1
ATOM 999 C C . ASN A 1 128 ? 6.136 6.513 16.316 1.00 77.94 128 ASN A C 1
ATOM 1001 O O . ASN A 1 128 ? 5.044 6.968 16.639 1.00 77.94 128 ASN A O 1
ATOM 1005 N N . ARG A 1 129 ? 6.718 6.817 15.152 1.00 76.06 129 ARG A N 1
ATOM 1006 C CA . ARG A 1 129 ? 6.072 7.684 14.156 1.00 76.06 129 ARG A CA 1
ATOM 1007 C C . ARG A 1 129 ? 4.826 7.058 13.554 1.00 76.06 129 ARG A C 1
ATOM 1009 O O . ARG A 1 129 ? 3.833 7.758 13.382 1.00 76.06 129 ARG A O 1
ATOM 1016 N N . LEU A 1 130 ? 4.862 5.766 13.238 1.00 78.00 130 LEU A N 1
ATOM 1017 C CA . LEU A 1 130 ? 3.687 5.063 12.732 1.00 78.00 130 LEU A CA 1
ATOM 1018 C C . LEU A 1 130 ? 2.573 5.011 13.783 1.00 78.00 130 LEU A C 1
ATOM 1020 O O . LEU A 1 130 ? 1.427 5.305 13.463 1.00 78.00 130 LEU A O 1
ATOM 1024 N N . MET A 1 131 ? 2.905 4.672 15.028 1.00 83.00 131 MET A N 1
ATOM 1025 C CA . MET A 1 131 ? 1.948 4.628 16.128 1.00 83.00 131 MET A CA 1
ATOM 1026 C C . MET A 1 131 ? 1.374 6.019 16.393 1.00 83.00 131 MET A C 1
ATOM 1028 O O . MET A 1 131 ? 0.160 6.169 16.390 1.00 83.00 131 MET A O 1
ATOM 1032 N N . ALA A 1 132 ? 2.217 7.051 16.500 1.00 83.06 132 ALA A N 1
ATOM 1033 C CA . ALA A 1 132 ? 1.770 8.436 16.642 1.00 83.06 132 ALA A CA 1
ATOM 1034 C C . ALA A 1 132 ? 0.871 8.866 15.476 1.00 83.06 132 ALA A C 1
ATOM 1036 O O . ALA A 1 132 ? -0.104 9.591 15.663 1.00 83.06 132 ALA A O 1
ATOM 1037 N N . HIS A 1 133 ? 1.166 8.394 14.263 1.00 78.44 133 HIS A N 1
ATOM 1038 C CA . HIS A 1 133 ? 0.321 8.642 13.111 1.00 78.44 133 HIS A CA 1
ATOM 1039 C C . HIS A 1 133 ? -1.045 7.956 13.248 1.00 78.44 133 HIS A C 1
ATOM 1041 O O . HIS A 1 133 ? -2.066 8.626 13.093 1.00 78.44 133 HIS A O 1
ATOM 1047 N N . VAL A 1 134 ? -1.088 6.655 13.548 1.00 81.25 134 VAL A N 1
ATOM 1048 C CA . VAL A 1 134 ? -2.359 5.940 13.738 1.00 81.25 134 VAL A CA 1
ATOM 1049 C C . VAL A 1 134 ? -3.152 6.576 14.879 1.00 81.25 134 VAL A C 1
ATOM 1051 O O . VAL A 1 134 ? -4.330 6.869 14.699 1.00 81.25 134 VAL A O 1
ATOM 1054 N N . GLN A 1 135 ? -2.488 6.927 15.980 1.00 86.31 135 GLN A N 1
ATOM 1055 C CA . GLN A 1 135 ? -3.074 7.626 17.122 1.00 86.31 135 GLN A CA 1
ATOM 1056 C C . GLN A 1 135 ? -3.588 9.029 16.779 1.00 86.31 135 GLN A C 1
ATOM 1058 O O . GLN A 1 135 ? -4.594 9.463 17.330 1.00 86.31 135 GLN A O 1
ATOM 1063 N N . SER A 1 136 ? -2.977 9.729 15.816 1.00 81.88 136 SER A N 1
ATOM 1064 C CA . SER A 1 136 ? -3.498 11.019 15.335 1.00 81.88 136 SER A CA 1
ATOM 1065 C C . SER A 1 136 ? -4.864 10.898 14.650 1.00 81.88 136 SER A C 1
ATOM 1067 O O . SER A 1 136 ? -5.627 11.860 14.625 1.00 81.88 136 SER A O 1
ATOM 1069 N N . VAL A 1 137 ? -5.174 9.722 14.094 1.00 77.94 137 VAL A N 1
ATOM 1070 C CA . VAL A 1 137 ? -6.463 9.412 13.455 1.00 77.94 137 VAL A CA 1
ATOM 1071 C C . VAL A 1 137 ? -7.403 8.698 14.439 1.00 77.94 137 VAL A C 1
ATOM 1073 O O . VAL A 1 137 ? -8.622 8.875 14.382 1.00 77.94 137 VAL A O 1
ATOM 1076 N N . ARG A 1 138 ? -6.839 7.894 15.347 1.00 81.69 138 ARG A N 1
ATOM 1077 C CA . ARG A 1 138 ? -7.523 7.048 16.335 1.00 81.69 138 ARG A CA 1
ATOM 1078 C C . ARG A 1 138 ? -6.772 7.069 17.673 1.00 81.69 138 ARG A C 1
ATOM 1080 O O . ARG A 1 138 ? -5.958 6.180 17.924 1.00 81.69 138 ARG A O 1
ATOM 1087 N N . PRO A 1 139 ? -7.022 8.069 18.537 1.00 86.94 139 PRO A N 1
ATOM 1088 C CA . PRO A 1 139 ? -6.267 8.261 19.784 1.00 86.94 139 PRO A CA 1
ATOM 1089 C C . PRO A 1 139 ? -6.329 7.082 20.761 1.00 86.94 139 PRO A C 1
ATOM 1091 O O . PRO A 1 139 ? -5.496 6.964 21.651 1.00 86.94 139 PRO A O 1
ATOM 1094 N N . ASP A 1 140 ? -7.328 6.225 20.591 1.00 89.19 140 ASP A N 1
ATOM 1095 C CA . ASP A 1 140 ? -7.626 5.033 21.370 1.00 89.19 140 ASP A CA 1
ATOM 1096 C C . ASP A 1 140 ? -6.872 3.775 20.903 1.00 89.19 140 ASP A C 1
ATOM 1098 O O . ASP A 1 140 ? -6.977 2.740 21.554 1.00 89.19 140 ASP A O 1
ATOM 1102 N N . THR A 1 141 ? -6.100 3.841 19.811 1.00 87.81 141 THR A N 1
ATOM 1103 C CA . THR A 1 141 ? -5.263 2.714 19.368 1.00 87.81 141 THR A CA 1
ATOM 1104 C C . THR A 1 141 ? -4.056 2.539 20.289 1.00 87.81 141 THR A C 1
ATOM 1106 O O . THR A 1 141 ? -3.212 3.435 20.406 1.00 87.81 141 THR A O 1
ATOM 1109 N N . THR A 1 142 ? -3.943 1.362 20.905 1.00 88.56 142 THR A N 1
ATOM 1110 C CA . THR A 1 142 ? -2.827 1.019 21.803 1.00 88.56 142 THR A CA 1
ATOM 1111 C C . THR A 1 142 ? -1.798 0.112 21.135 1.00 88.56 142 THR A C 1
ATOM 1113 O O . THR A 1 142 ? -0.592 0.270 21.347 1.00 88.56 142 THR A O 1
ATOM 1116 N N . GLU A 1 143 ? -2.259 -0.785 20.263 1.00 88.44 143 GLU A N 1
ATOM 1117 C CA . GLU A 1 143 ? -1.428 -1.796 19.617 1.00 88.44 143 GLU A CA 1
ATOM 1118 C C . GLU A 1 143 ? -1.661 -1.879 18.107 1.00 88.44 143 GLU A C 1
ATOM 1120 O O . GLU A 1 143 ? -2.733 -1.571 17.581 1.00 88.44 143 GLU A O 1
ATOM 1125 N N . LEU A 1 144 ? -0.608 -2.297 17.402 1.00 86.88 144 LEU A N 1
ATOM 1126 C CA . LEU A 1 144 ? -0.603 -2.521 15.962 1.00 86.88 144 LEU A CA 1
ATOM 1127 C C . LEU A 1 144 ? 0.025 -3.878 15.667 1.00 86.88 144 LEU A C 1
ATOM 1129 O O . LEU A 1 144 ? 1.119 -4.187 16.144 1.00 86.88 144 LEU A O 1
ATOM 1133 N N . PHE A 1 145 ? -0.641 -4.636 14.809 1.00 88.06 145 PHE A N 1
ATOM 1134 C CA . PHE A 1 145 ? -0.227 -5.962 14.375 1.00 88.06 145 PHE A CA 1
ATOM 1135 C C . PHE A 1 145 ? -0.065 -5.973 12.862 1.00 88.06 145 PHE A C 1
ATOM 1137 O O . PHE A 1 145 ? -0.924 -5.459 12.143 1.00 88.06 145 PHE A O 1
ATOM 1144 N N . ILE A 1 146 ? 1.009 -6.571 12.345 1.00 88.31 146 ILE A N 1
ATOM 1145 C CA . ILE A 1 146 ? 1.084 -6.826 10.903 1.00 88.31 146 ILE A CA 1
ATOM 1146 C C . ILE A 1 146 ? 0.178 -8.010 10.605 1.00 88.31 146 ILE A C 1
ATOM 1148 O O . ILE A 1 146 ? 0.383 -9.098 11.126 1.00 88.31 146 ILE A O 1
ATOM 1152 N N . LYS A 1 147 ? -0.805 -7.795 9.738 1.00 91.19 147 LYS A N 1
ATOM 1153 C CA . LYS A 1 147 ? -1.690 -8.845 9.248 1.00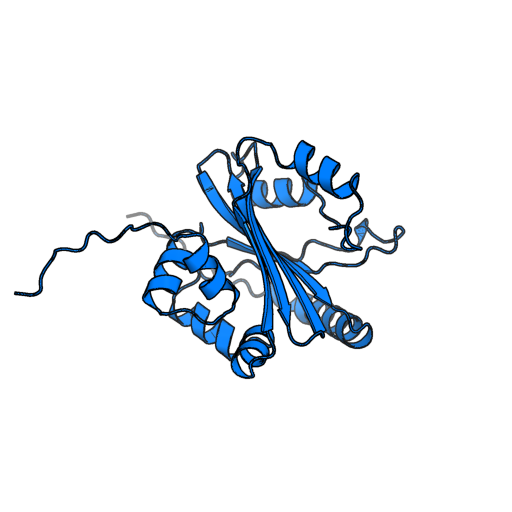 91.19 147 LYS A CA 1
ATOM 1154 C C . LYS A 1 147 ? -1.205 -9.438 7.934 1.00 91.19 147 LYS A C 1
ATOM 1156 O O . LYS A 1 147 ? -1.338 -10.637 7.717 1.00 91.19 147 LYS A O 1
ATOM 1161 N N . ARG A 1 148 ? -0.718 -8.600 7.015 1.00 93.12 148 ARG A N 1
ATOM 1162 C CA . ARG A 1 148 ? -0.266 -9.038 5.685 1.00 93.12 148 ARG A CA 1
ATOM 1163 C C . ARG A 1 148 ? 0.910 -8.211 5.209 1.00 93.12 148 ARG A C 1
ATOM 1165 O O . ARG A 1 148 ? 1.000 -7.023 5.522 1.00 93.12 148 ARG A O 1
ATOM 1172 N N . ARG A 1 149 ? 1.754 -8.840 4.403 1.00 92.00 149 ARG A N 1
ATOM 1173 C CA . ARG A 1 149 ? 2.890 -8.218 3.728 1.00 92.00 149 ARG A CA 1
ATOM 1174 C C . ARG A 1 149 ? 2.844 -8.565 2.253 1.00 92.00 149 ARG A C 1
ATOM 1176 O O . ARG A 1 149 ? 2.683 -9.734 1.907 1.00 92.00 149 ARG A O 1
ATOM 1183 N N . PHE A 1 150 ? 3.022 -7.553 1.415 1.00 93.12 150 PHE A N 1
ATOM 1184 C CA . PHE A 1 150 ? 3.159 -7.703 -0.026 1.00 93.12 150 PHE A CA 1
ATOM 1185 C C . PHE A 1 150 ? 4.413 -6.987 -0.500 1.00 93.12 150 PHE A C 1
ATOM 1187 O O . PHE A 1 150 ? 4.724 -5.906 -0.001 1.00 93.12 150 PHE A O 1
ATOM 1194 N N . GLU A 1 151 ? 5.111 -7.554 -1.474 1.00 93.12 151 GLU A N 1
ATOM 1195 C CA . GLU A 1 151 ? 6.226 -6.880 -2.130 1.00 93.12 151 GLU A CA 1
ATOM 1196 C C . GLU A 1 151 ? 6.108 -6.995 -3.640 1.00 93.12 151 GLU A C 1
ATOM 1198 O O . GLU A 1 151 ? 5.805 -8.059 -4.187 1.00 93.12 151 GLU A O 1
ATOM 1203 N N . TYR A 1 152 ? 6.379 -5.874 -4.293 1.00 92.44 152 TYR A N 1
ATOM 1204 C CA . TYR A 1 152 ? 6.338 -5.733 -5.736 1.00 92.44 152 TYR A CA 1
ATOM 1205 C C . TYR A 1 152 ? 7.605 -5.052 -6.225 1.00 92.44 152 TYR A C 1
ATOM 1207 O O . TYR A 1 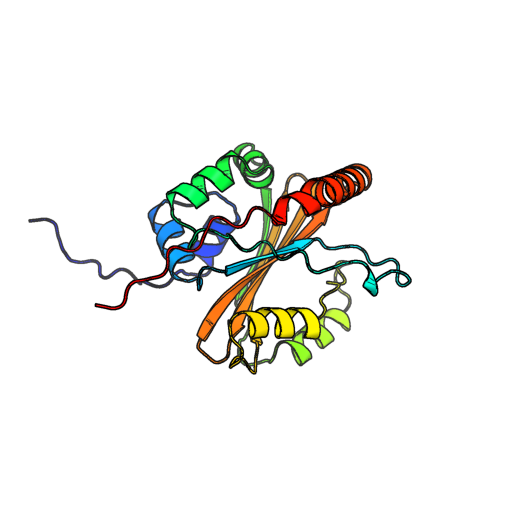152 ? 8.148 -4.168 -5.560 1.00 92.44 152 TYR A O 1
ATOM 1215 N N . GLU A 1 153 ? 8.023 -5.412 -7.428 1.00 93.50 153 GLU A N 1
ATOM 1216 C CA . GLU A 1 153 ? 9.031 -4.694 -8.191 1.00 93.50 153 GLU A CA 1
ATOM 1217 C C . GLU A 1 153 ? 8.421 -4.209 -9.505 1.00 93.50 153 GLU A C 1
ATOM 1219 O O . GLU A 1 153 ? 7.916 -4.982 -10.313 1.00 93.50 153 GLU A O 1
ATOM 1224 N N . PHE A 1 154 ? 8.467 -2.900 -9.719 1.00 90.19 154 PHE A N 1
ATOM 1225 C CA . PHE A 1 154 ? 7.921 -2.229 -10.886 1.00 90.19 154 PHE A CA 1
ATOM 1226 C C . PHE A 1 154 ? 9.072 -1.828 -11.814 1.00 90.19 154 PHE A C 1
ATOM 1228 O O . PHE A 1 154 ? 9.752 -0.815 -11.609 1.00 90.19 154 PHE A O 1
ATOM 1235 N N . GLY A 1 155 ? 9.301 -2.647 -12.840 1.00 89.50 155 GLY A N 1
ATOM 1236 C CA . GLY A 1 155 ? 10.230 -2.402 -13.941 1.00 89.50 155 GLY A CA 1
ATOM 1237 C C . GLY A 1 155 ? 11.695 -2.268 -13.532 1.00 89.50 155 GLY A C 1
ATOM 1238 O O . GLY A 1 155 ? 12.438 -1.598 -14.244 1.00 89.50 155 GLY A O 1
ATOM 1239 N N . ASN A 1 156 ? 12.101 -2.838 -12.393 1.00 89.25 156 ASN A N 1
ATOM 1240 C CA . ASN A 1 156 ? 13.420 -2.655 -11.761 1.00 89.25 156 ASN A CA 1
ATOM 1241 C C . ASN A 1 156 ? 13.734 -1.184 -11.413 1.00 89.25 156 ASN A C 1
ATOM 1243 O O . ASN A 1 156 ? 14.884 -0.804 -11.191 1.00 89.25 156 ASN A O 1
ATOM 1247 N N . ILE A 1 157 ? 12.711 -0.323 -11.390 1.00 88.25 157 ILE A N 1
ATOM 1248 C CA . ILE A 1 157 ? 12.836 1.108 -11.084 1.00 88.25 157 ILE A CA 1
ATOM 1249 C C . ILE A 1 157 ? 12.430 1.352 -9.633 1.00 88.25 157 ILE A C 1
ATOM 1251 O O . ILE A 1 157 ? 13.125 2.068 -8.904 1.00 88.25 157 ILE A O 1
ATOM 1255 N N . VAL A 1 158 ? 11.318 0.744 -9.216 1.00 87.94 158 VAL A N 1
ATOM 1256 C CA . VAL A 1 158 ? 10.721 0.932 -7.893 1.00 87.94 158 VAL A CA 1
ATOM 1257 C C . VAL A 1 158 ? 10.374 -0.419 -7.285 1.00 87.94 158 VAL A C 1
ATOM 1259 O O . VAL A 1 158 ? 9.598 -1.165 -7.869 1.00 87.94 158 VAL A O 1
ATOM 1262 N N . SER A 1 159 ? 10.885 -0.712 -6.094 1.00 90.25 159 SER A N 1
ATOM 1263 C CA . SER A 1 159 ? 10.333 -1.758 -5.229 1.00 90.25 159 SER A CA 1
ATOM 1264 C C . SER A 1 159 ? 9.341 -1.139 -4.249 1.00 90.25 159 SER A C 1
ATOM 1266 O O . SER A 1 159 ? 9.573 -0.041 -3.742 1.00 90.25 159 SER A O 1
ATOM 1268 N N . VAL A 1 160 ? 8.246 -1.830 -3.955 1.00 88.75 160 VAL A N 1
ATOM 1269 C CA . VAL A 1 160 ? 7.251 -1.385 -2.972 1.00 88.75 160 VAL A CA 1
ATOM 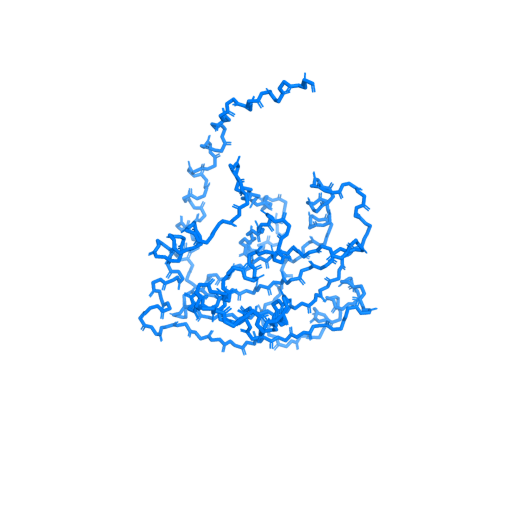1270 C C . VAL A 1 160 ? 6.988 -2.510 -1.986 1.00 88.75 160 VAL A C 1
ATOM 1272 O O . VAL A 1 160 ? 6.670 -3.619 -2.402 1.00 88.75 160 VAL A O 1
ATOM 1275 N N . VAL A 1 161 ? 7.092 -2.213 -0.691 1.00 89.19 161 VAL A N 1
ATOM 1276 C CA . VAL A 1 161 ? 6.645 -3.100 0.391 1.00 89.19 161 VAL A CA 1
ATOM 1277 C C . VAL A 1 161 ? 5.351 -2.544 0.959 1.00 89.19 161 VAL A C 1
ATOM 1279 O O . VAL A 1 161 ? 5.323 -1.421 1.451 1.00 89.19 161 VAL A O 1
ATOM 1282 N N . MET A 1 162 ? 4.279 -3.320 0.901 1.00 91.06 162 MET A N 1
ATOM 1283 C CA . MET A 1 162 ? 2.969 -2.941 1.414 1.00 91.06 162 MET A CA 1
ATOM 1284 C C . MET A 1 162 ? 2.652 -3.765 2.655 1.00 91.06 162 MET A C 1
ATOM 1286 O O . MET A 1 162 ? 2.619 -4.995 2.609 1.00 91.06 162 MET A O 1
ATOM 1290 N N . LEU A 1 163 ? 2.403 -3.087 3.767 1.00 89.75 163 LEU A N 1
ATOM 1291 C CA . LEU A 1 163 ? 2.050 -3.685 5.044 1.00 89.75 163 LEU A CA 1
ATOM 1292 C C . LEU A 1 163 ? 0.589 -3.385 5.351 1.00 89.75 163 LEU A C 1
ATOM 1294 O O . LEU A 1 163 ? 0.142 -2.238 5.337 1.00 89.75 163 LEU A O 1
ATOM 1298 N N . HIS A 1 164 ? -0.160 -4.437 5.645 1.00 91.38 164 HIS A N 1
ATOM 1299 C CA . HIS A 1 164 ? -1.485 -4.333 6.232 1.00 91.38 164 HIS A CA 1
ATOM 1300 C C . HIS A 1 164 ? -1.352 -4.410 7.734 1.00 91.38 164 HIS A C 1
ATOM 1302 O O . HIS A 1 164 ? -0.969 -5.452 8.263 1.00 91.38 164 HIS A O 1
ATOM 1308 N N . LEU A 1 165 ? -1.696 -3.324 8.405 1.00 88.00 165 LEU A N 1
ATOM 1309 C CA . LEU A 1 165 ? -1.652 -3.226 9.851 1.00 88.00 165 LEU A CA 1
ATOM 1310 C C . LEU A 1 165 ? -3.070 -3.309 10.397 1.00 88.00 165 LEU A C 1
ATOM 1312 O O . LEU A 1 165 ? -3.965 -2.633 9.896 1.00 88.00 165 LEU A O 1
ATOM 1316 N N . VAL A 1 166 ? -3.276 -4.141 11.406 1.00 88.94 166 VAL A N 1
ATOM 1317 C CA . VAL A 1 166 ? -4.516 -4.215 12.172 1.00 88.94 166 VAL A CA 1
ATOM 1318 C C . VAL A 1 166 ? -4.295 -3.541 13.516 1.00 88.94 166 VAL A C 1
ATOM 1320 O O . VAL A 1 166 ? -3.310 -3.842 14.186 1.00 88.94 166 VAL A O 1
ATOM 1323 N N . CYS A 1 167 ? -5.186 -2.630 13.902 1.00 88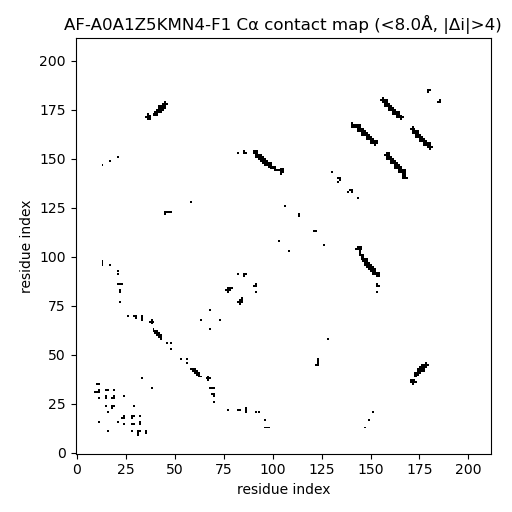.31 167 CYS A N 1
ATOM 1324 C CA . CYS A 1 167 ? -5.241 -2.156 15.283 1.00 88.31 167 CYS A CA 1
ATOM 1325 C C . CYS A 1 167 ? -5.983 -3.162 16.176 1.00 88.31 167 CYS A C 1
ATOM 1327 O O . CYS A 1 167 ? -6.736 -4.005 15.686 1.00 88.31 167 CYS A O 1
ATOM 1329 N N . ASP A 1 168 ? -5.804 -3.038 17.486 1.00 86.06 168 ASP A N 1
ATOM 1330 C CA . ASP A 1 168 ? -6.582 -3.721 18.536 1.00 86.06 168 ASP A CA 1
ATOM 1331 C C . ASP A 1 168 ? -8.111 -3.732 18.296 1.00 86.06 168 ASP A C 1
ATOM 1333 O O . ASP A 1 168 ? -8.794 -4.701 18.618 1.00 86.06 168 ASP A O 1
ATOM 1337 N N . GLN A 1 169 ? -8.655 -2.708 17.640 1.00 83.94 169 GLN A N 1
ATOM 1338 C CA . GLN A 1 169 ? -10.079 -2.603 17.278 1.00 83.94 169 GLN A CA 1
ATOM 1339 C C . GLN A 1 169 ? -10.468 -3.357 15.993 1.00 83.94 169 GLN A C 1
ATOM 1341 O O . GLN A 1 169 ? -11.600 -3.251 15.515 1.00 83.94 169 GLN A O 1
ATOM 1346 N N . GLY A 1 170 ? -9.530 -4.074 15.374 1.00 84.69 170 GLY A N 1
ATOM 1347 C CA . GLY A 1 170 ? -9.750 -4.874 14.170 1.00 84.69 170 GLY A CA 1
ATOM 1348 C C . GLY A 1 170 ? -9.783 -4.088 12.855 1.00 84.69 170 GLY A C 1
ATOM 1349 O O . GLY A 1 170 ? -10.109 -4.671 11.815 1.00 84.69 170 GLY A O 1
ATOM 1350 N N . ARG A 1 171 ? -9.453 -2.787 12.858 1.00 83.81 171 ARG A N 1
ATOM 1351 C CA . ARG A 1 171 ? -9.425 -1.968 11.633 1.00 83.81 171 ARG A CA 1
ATOM 1352 C C . ARG A 1 171 ? -8.128 -2.156 10.866 1.00 83.81 171 ARG A C 1
ATOM 1354 O O . ARG A 1 171 ? -7.064 -2.282 11.460 1.00 83.81 171 ARG A O 1
ATOM 1361 N N . LEU A 1 172 ? -8.236 -2.152 9.539 1.00 87.31 172 LEU A N 1
ATOM 1362 C CA . LEU A 1 172 ? -7.120 -2.365 8.625 1.00 87.31 172 LEU A CA 1
ATOM 1363 C C . LEU A 1 172 ? -6.581 -1.030 8.098 1.00 87.31 172 LEU A C 1
ATOM 1365 O O . LEU A 1 172 ? -7.322 -0.242 7.503 1.00 87.31 172 LEU A O 1
ATOM 1369 N N . HIS A 1 173 ? -5.278 -0.830 8.248 1.00 85.56 173 HIS A N 1
ATOM 1370 C CA . HIS A 1 173 ? -4.511 0.276 7.693 1.00 85.56 173 HIS A CA 1
ATOM 1371 C C . HIS A 1 173 ? -3.546 -0.260 6.633 1.00 85.56 173 HIS A C 1
ATOM 1373 O O . HIS A 1 173 ? -2.925 -1.307 6.820 1.00 85.56 173 HIS A O 1
ATOM 1379 N N . LEU A 1 174 ? -3.416 0.457 5.517 1.00 87.00 174 LEU A N 1
ATOM 1380 C CA . LEU A 1 174 ? -2.437 0.156 4.475 1.00 87.00 174 LEU A CA 1
ATOM 1381 C C . LEU A 1 174 ? -1.248 1.098 4.609 1.00 87.00 174 LEU A C 1
ATOM 1383 O O . LEU A 1 174 ? -1.424 2.316 4.646 1.00 87.00 174 LEU A O 1
ATOM 1387 N N . PHE A 1 175 ? -0.056 0.521 4.647 1.00 84.88 175 PHE A N 1
ATOM 1388 C CA . PHE A 1 175 ? 1.198 1.246 4.711 1.00 84.88 175 PHE A CA 1
ATOM 1389 C C . PHE A 1 175 ? 2.107 0.822 3.564 1.00 84.88 175 PHE A C 1
ATOM 1391 O O . PHE A 1 175 ? 2.475 -0.344 3.471 1.00 84.88 175 PHE A O 1
ATOM 1398 N N . GLU A 1 176 ? 2.471 1.750 2.689 1.00 85.25 176 GLU A N 1
ATOM 1399 C CA . GLU A 1 176 ? 3.261 1.460 1.495 1.00 85.25 176 GLU A CA 1
ATOM 1400 C C . GLU A 1 176 ? 4.643 2.095 1.586 1.00 85.25 176 GLU A C 1
ATOM 1402 O O . GLU A 1 176 ? 4.769 3.293 1.831 1.00 85.25 176 GLU A O 1
ATOM 1407 N N . ILE A 1 177 ? 5.684 1.299 1.364 1.00 83.19 177 ILE A N 1
ATOM 1408 C CA . ILE A 1 177 ? 7.078 1.696 1.522 1.00 83.19 177 ILE A CA 1
ATOM 1409 C C . ILE A 1 177 ? 7.775 1.601 0.174 1.00 83.19 177 ILE A C 1
ATOM 1411 O O . ILE A 1 177 ? 8.019 0.507 -0.331 1.00 83.19 177 ILE A O 1
ATOM 1415 N N . TYR A 1 178 ? 8.116 2.752 -0.400 1.00 83.38 178 TYR A N 1
ATOM 1416 C CA . TYR A 1 178 ? 8.662 2.845 -1.755 1.00 83.38 178 TYR A CA 1
ATOM 1417 C C . TYR A 1 178 ? 10.182 2.930 -1.749 1.00 83.38 178 TYR A C 1
ATOM 1419 O O . TYR A 1 178 ? 10.746 3.857 -1.175 1.00 83.38 178 TYR A O 1
ATOM 1427 N N . HIS A 1 179 ? 10.848 2.032 -2.462 1.00 83.31 179 HIS A N 1
ATOM 1428 C CA . HIS A 1 179 ? 12.284 2.041 -2.688 1.00 83.31 179 HIS A CA 1
ATOM 1429 C C . HIS A 1 179 ? 12.598 2.285 -4.166 1.00 83.31 179 HIS A C 1
ATOM 1431 O O . HIS A 1 179 ? 12.338 1.446 -5.019 1.00 83.31 179 HIS A O 1
ATOM 1437 N N . MET A 1 180 ? 13.191 3.436 -4.477 1.00 84.50 180 MET A N 1
ATOM 1438 C CA . MET A 1 180 ? 13.639 3.749 -5.838 1.00 84.50 180 MET A CA 1
ATOM 1439 C C . MET A 1 180 ? 15.086 3.300 -6.033 1.00 84.50 180 MET A C 1
ATOM 1441 O O . MET A 1 180 ? 15.971 3.766 -5.306 1.00 84.50 180 MET A O 1
ATOM 1445 N N . HIS A 1 181 ? 15.328 2.444 -7.027 1.00 84.81 181 HIS A N 1
ATOM 1446 C CA . HIS A 1 181 ? 16.668 1.963 -7.379 1.00 84.81 181 HIS A CA 1
ATOM 1447 C C . HIS A 1 181 ? 17.497 3.040 -8.085 1.00 84.81 181 HIS A C 1
ATOM 1449 O O . HIS A 1 181 ? 18.707 3.118 -7.890 1.00 84.81 181 HIS A O 1
ATOM 1455 N N . ASN A 1 182 ? 16.847 3.903 -8.873 1.00 84.75 182 ASN A N 1
ATOM 1456 C CA . ASN A 1 182 ? 17.528 4.951 -9.622 1.00 84.75 182 ASN A CA 1
ATOM 1457 C C . ASN A 1 182 ? 17.741 6.217 -8.753 1.00 84.75 182 ASN A C 1
ATOM 1459 O O . ASN A 1 182 ? 16.756 6.830 -8.319 1.00 84.75 18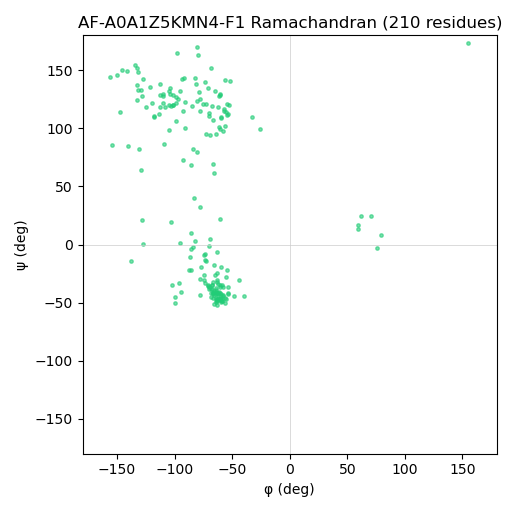2 ASN A O 1
ATOM 1463 N N . PRO A 1 183 ? 18.995 6.651 -8.512 1.00 83.62 183 PRO A N 1
ATOM 1464 C CA . PRO A 1 183 ? 19.295 7.815 -7.676 1.00 83.62 183 PRO A CA 1
ATOM 1465 C C . PRO A 1 183 ? 18.807 9.137 -8.284 1.00 83.62 183 PRO A C 1
ATOM 1467 O O . PRO A 1 183 ? 18.387 10.026 -7.544 1.00 83.62 183 PRO A O 1
ATOM 1470 N N . LEU A 1 184 ? 18.794 9.260 -9.616 1.00 82.75 184 LEU A N 1
ATOM 1471 C CA . LEU A 1 184 ? 18.280 10.445 -10.303 1.00 82.75 184 LEU A CA 1
ATOM 1472 C C . LEU A 1 184 ? 16.769 10.570 -10.101 1.00 82.75 184 LEU A C 1
ATOM 1474 O O . LEU A 1 184 ? 16.282 11.637 -9.737 1.00 82.75 184 LEU A O 1
ATOM 1478 N N . LEU A 1 185 ? 16.025 9.471 -10.261 1.00 79.50 185 LEU A N 1
ATOM 1479 C CA . LEU A 1 185 ? 14.580 9.472 -10.017 1.00 79.50 185 LEU A CA 1
ATOM 1480 C C . LEU A 1 185 ? 14.265 9.813 -8.556 1.00 79.50 185 LEU A C 1
ATOM 1482 O O . LEU A 1 185 ? 13.368 10.607 -8.283 1.00 79.50 185 LEU A O 1
ATOM 1486 N N . ARG A 1 186 ? 15.054 9.275 -7.619 1.00 78.38 186 ARG A N 1
ATOM 1487 C CA . ARG A 1 186 ? 14.952 9.609 -6.194 1.00 78.38 186 ARG A CA 1
ATOM 1488 C C . ARG A 1 186 ? 15.143 11.110 -5.955 1.00 78.38 186 ARG A C 1
ATOM 1490 O O . ARG A 1 186 ? 14.375 11.709 -5.205 1.00 78.38 186 ARG A O 1
ATOM 1497 N N . PHE A 1 187 ? 16.138 11.721 -6.597 1.00 78.88 187 PHE A N 1
ATOM 1498 C CA . PHE A 1 187 ? 16.381 13.161 -6.513 1.00 78.88 187 PHE A CA 1
ATOM 1499 C C . PHE A 1 187 ? 15.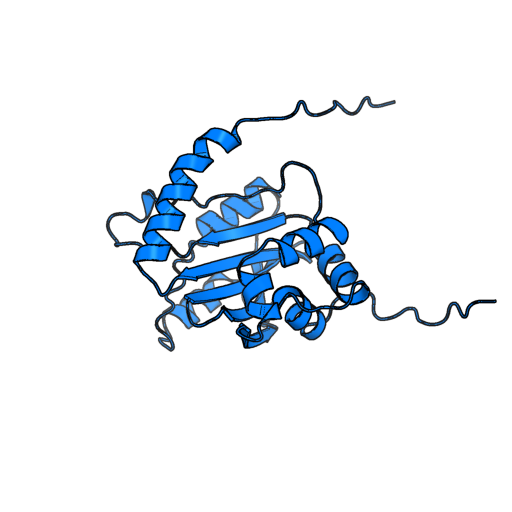232 13.985 -7.112 1.00 78.88 187 PHE A C 1
ATOM 1501 O O . PHE A 1 187 ? 14.798 14.965 -6.503 1.00 78.88 187 PHE A O 1
ATOM 1508 N N . LEU A 1 188 ? 14.699 13.570 -8.265 1.00 78.31 188 LEU A N 1
ATOM 1509 C CA . LEU A 1 188 ? 13.576 14.241 -8.923 1.00 78.31 188 LEU A CA 1
ATOM 1510 C C . LEU A 1 188 ? 12.308 14.190 -8.069 1.00 78.31 188 LEU A C 1
ATOM 1512 O O . LEU A 1 188 ? 11.687 15.222 -7.839 1.00 78.31 188 LEU A O 1
ATOM 1516 N N . VAL A 1 189 ? 11.954 13.019 -7.535 1.00 76.44 189 VAL A N 1
ATOM 1517 C CA . VAL A 1 189 ? 10.774 12.860 -6.672 1.00 76.44 189 VAL A CA 1
ATOM 1518 C C . VAL A 1 189 ? 10.927 13.662 -5.385 1.00 76.44 189 VAL A C 1
ATOM 1520 O O . VAL A 1 189 ? 9.981 14.329 -4.969 1.00 76.44 189 VAL A O 1
ATOM 1523 N N . LYS A 1 190 ? 12.124 13.673 -4.784 1.00 72.00 190 LYS A N 1
ATOM 1524 C CA . LYS A 1 190 ? 12.408 14.513 -3.616 1.00 72.00 190 LYS A CA 1
ATOM 1525 C C . LYS A 1 190 ? 12.199 15.993 -3.948 1.00 72.00 190 LYS A C 1
ATOM 1527 O O . LYS A 1 190 ? 11.462 16.668 -3.237 1.00 72.00 190 LYS A O 1
ATOM 1532 N N . SER A 1 191 ? 12.771 16.472 -5.051 1.00 73.50 191 SER A N 1
ATOM 1533 C CA . SER A 1 191 ? 12.634 17.863 -5.502 1.00 73.50 191 SER A CA 1
ATOM 1534 C C . SER A 1 191 ? 11.177 18.244 -5.782 1.00 73.50 191 SER A C 1
ATOM 1536 O O . SER A 1 191 ? 10.704 19.265 -5.286 1.00 73.50 191 SER A O 1
ATOM 1538 N N . LEU A 1 192 ? 10.431 17.391 -6.489 1.00 65.94 192 LEU A N 1
ATOM 1539 C CA . LEU A 1 192 ? 9.004 17.593 -6.750 1.00 65.94 192 LEU A CA 1
ATOM 1540 C C . LEU A 1 192 ? 8.189 17.617 -5.455 1.00 65.94 192 LEU A C 1
ATOM 1542 O O . LEU A 1 192 ? 7.333 18.479 -5.291 1.00 65.94 192 LEU A O 1
ATOM 1546 N N . SER A 1 193 ? 8.477 16.730 -4.500 1.00 64.69 193 SER A N 1
ATOM 1547 C CA . SER A 1 193 ? 7.768 16.712 -3.217 1.00 64.69 193 SER A CA 1
ATOM 1548 C C . SER A 1 193 ? 7.969 18.002 -2.414 1.00 64.69 193 SER A C 1
ATOM 1550 O O . SER A 1 193 ? 7.029 18.460 -1.767 1.00 64.69 193 SER A O 1
ATOM 1552 N N . THR A 1 194 ? 9.147 18.629 -2.503 1.00 64.69 194 THR A N 1
ATOM 1553 C CA . THR A 1 194 ? 9.440 19.926 -1.872 1.00 64.69 194 THR A CA 1
ATOM 1554 C C . THR A 1 194 ? 8.686 21.069 -2.553 1.00 64.69 194 THR A C 1
ATOM 1556 O O . THR A 1 194 ? 8.186 21.961 -1.875 1.00 64.69 194 THR A O 1
ATOM 1559 N N . ILE A 1 195 ? 8.556 21.025 -3.883 1.00 62.91 195 ILE A N 1
ATOM 1560 C CA . ILE A 1 195 ? 7.824 22.029 -4.672 1.00 62.91 195 ILE A CA 1
ATOM 1561 C C . ILE A 1 195 ? 6.307 21.916 -4.452 1.00 62.91 195 ILE A C 1
ATOM 1563 O O . ILE A 1 195 ? 5.607 22.925 -4.420 1.00 62.91 195 ILE A O 1
ATOM 1567 N N . VAL A 1 196 ? 5.789 20.698 -4.271 1.00 49.94 196 VAL A N 1
ATOM 1568 C CA . VAL A 1 196 ? 4.351 20.435 -4.081 1.00 49.94 196 VAL A CA 1
ATOM 1569 C C . VAL A 1 196 ? 3.918 20.579 -2.613 1.00 49.94 196 VAL A C 1
ATOM 1571 O O . VAL A 1 196 ? 2.751 20.855 -2.341 1.00 49.94 196 VAL A O 1
ATOM 1574 N N . ALA A 1 197 ? 4.838 20.461 -1.649 1.00 51.12 197 ALA A N 1
ATOM 1575 C CA . ALA A 1 197 ? 4.568 20.652 -0.220 1.00 51.12 197 ALA A CA 1
ATOM 1576 C C . ALA A 1 197 ? 3.792 21.943 0.146 1.00 51.12 197 ALA A C 1
ATOM 1578 O O . ALA A 1 197 ? 2.843 21.829 0.926 1.00 51.12 197 ALA A O 1
ATOM 1579 N N . PRO A 1 198 ? 4.094 23.141 -0.403 1.00 46.31 198 PRO A N 1
ATOM 1580 C CA . PRO A 1 198 ? 3.338 24.363 -0.097 1.00 46.31 198 PRO A CA 1
ATOM 1581 C C . PRO A 1 198 ? 1.878 24.350 -0.584 1.00 46.31 198 PRO A C 1
ATOM 1583 O O . PRO A 1 198 ? 1.061 25.111 -0.070 1.00 46.31 198 PRO A O 1
ATOM 1586 N N . PHE A 1 199 ? 1.500 23.460 -1.508 1.00 41.66 199 PHE A N 1
ATOM 1587 C CA . PHE A 1 199 ? 0.118 23.345 -1.991 1.00 41.66 199 PHE A CA 1
ATOM 1588 C C . PHE A 1 199 ? -0.783 22.468 -1.102 1.00 41.66 199 PHE A C 1
ATOM 1590 O O . PHE A 1 199 ? -1.989 22.403 -1.333 1.00 41.66 199 PHE A O 1
ATOM 1597 N N . LYS A 1 200 ? -0.253 21.855 -0.028 1.00 43.97 200 LYS A N 1
ATOM 1598 C CA . LYS A 1 200 ? -1.051 21.118 0.977 1.00 43.97 200 LYS A CA 1
ATOM 1599 C C . LYS A 1 200 ? -1.937 22.025 1.860 1.00 43.97 200 LYS A C 1
ATOM 1601 O O . LYS A 1 200 ? -2.666 21.515 2.704 1.00 43.97 200 LYS A O 1
ATOM 1606 N N . GLY A 1 201 ? -1.893 23.349 1.669 1.00 34.75 201 GLY A N 1
ATOM 1607 C CA . GLY A 1 201 ? -2.644 24.347 2.444 1.00 34.75 201 GLY A CA 1
ATOM 1608 C C . GLY A 1 201 ? -3.981 24.816 1.853 1.00 34.75 201 GLY A C 1
ATOM 1609 O O . GLY A 1 201 ? -4.629 25.662 2.467 1.00 34.75 201 GLY A O 1
ATOM 1610 N N . ILE A 1 202 ? -4.433 24.304 0.700 1.00 29.84 202 ILE A N 1
ATOM 1611 C CA . ILE A 1 202 ? -5.760 24.661 0.162 1.00 29.84 202 ILE A CA 1
ATOM 1612 C C . ILE A 1 202 ? -6.826 23.827 0.887 1.00 29.84 202 ILE A C 1
ATOM 1614 O O . ILE A 1 202 ? -7.296 22.798 0.408 1.00 29.84 202 ILE A O 1
ATOM 1618 N N . SER A 1 203 ? -7.166 24.264 2.100 1.00 30.36 203 SER A N 1
ATOM 1619 C CA . SER A 1 203 ? -8.303 23.759 2.866 1.00 30.36 203 SER A CA 1
ATOM 1620 C C . SER A 1 203 ? -9.595 24.231 2.196 1.00 30.36 203 SER A C 1
ATOM 1622 O O . SER A 1 203 ? -9.902 25.424 2.199 1.00 30.36 203 SER A O 1
ATOM 1624 N N . PHE A 1 204 ? -10.354 23.314 1.596 1.00 29.84 204 PHE A N 1
ATOM 1625 C CA . PHE A 1 204 ? -11.730 23.613 1.204 1.00 29.84 204 PHE A CA 1
ATOM 1626 C C . PHE A 1 204 ? -12.583 23.724 2.473 1.00 29.84 204 PHE A C 1
ATOM 1628 O O . PHE A 1 204 ? -12.459 22.869 3.356 1.00 29.84 204 PHE A O 1
ATOM 1635 N N . PRO A 1 205 ? -13.443 24.753 2.597 1.00 29.19 205 PRO A N 1
ATOM 1636 C CA . PRO A 1 205 ? -14.228 24.967 3.800 1.00 29.19 205 PRO A CA 1
ATOM 1637 C C . PRO A 1 205 ? -15.062 23.723 4.102 1.00 29.19 205 PRO A C 1
ATOM 1639 O O . PRO A 1 205 ? -15.930 23.318 3.328 1.00 29.19 205 PRO A O 1
ATOM 1642 N N . HIS A 1 206 ? -14.770 23.116 5.250 1.00 32.50 206 HIS A N 1
ATOM 1643 C CA . HIS A 1 206 ? -15.530 22.013 5.810 1.00 32.50 206 HIS A CA 1
ATOM 1644 C C . HIS A 1 206 ? -16.989 22.472 5.939 1.00 32.50 206 HIS A C 1
ATOM 1646 O O . HIS A 1 206 ? -17.286 23.396 6.702 1.00 32.50 206 HIS A O 1
ATOM 1652 N N . GLN A 1 207 ? -17.906 21.870 5.175 1.00 34.41 207 GLN A N 1
ATOM 1653 C CA . GLN A 1 207 ? -19.330 22.108 5.386 1.00 34.41 207 GLN A CA 1
ATOM 1654 C C . GLN A 1 207 ? -19.665 21.671 6.814 1.00 34.41 207 GLN A C 1
ATOM 1656 O O . GLN A 1 207 ? -19.651 20.482 7.134 1.00 34.41 207 GLN A O 1
ATOM 1661 N N . LYS A 1 208 ? -19.954 22.645 7.685 1.00 37.25 208 LYS A N 1
ATOM 1662 C CA . LYS A 1 208 ? -20.533 22.387 9.004 1.00 37.25 208 LYS A CA 1
ATOM 1663 C C . LYS A 1 208 ? -21.796 21.553 8.795 1.00 37.25 208 LYS A C 1
ATOM 1665 O O . LYS A 1 208 ? -22.778 22.058 8.252 1.00 37.25 208 LYS A O 1
ATOM 1670 N N . LYS A 1 209 ? -21.781 20.293 9.243 1.00 40.78 209 LYS A N 1
ATOM 1671 C CA . LYS A 1 209 ? -23.011 19.526 9.456 1.00 40.78 209 LYS A CA 1
ATOM 1672 C C . LYS A 1 209 ? -23.900 20.353 10.384 1.00 40.78 209 LYS A C 1
ATOM 1674 O O . LYS A 1 209 ? -23.556 20.562 11.545 1.00 40.78 209 LYS A O 1
ATOM 1679 N N . LYS A 1 210 ? -25.014 20.862 9.858 1.00 44.34 210 LYS A N 1
ATOM 1680 C CA . LYS A 1 210 ? -26.116 21.350 10.685 1.00 44.34 210 LYS A CA 1
ATOM 1681 C C . LYS A 1 210 ? -26.744 20.118 11.326 1.00 44.34 210 LYS A C 1
ATOM 1683 O O . LYS A 1 210 ? -27.272 19.270 10.611 1.00 44.34 210 LYS A O 1
ATOM 1688 N N . ASN A 1 211 ? -26.628 20.003 12.643 1.00 50.34 211 ASN A N 1
ATOM 1689 C CA . ASN A 1 211 ? -27.452 19.073 13.402 1.00 50.34 211 ASN A CA 1
ATOM 1690 C C . ASN A 1 211 ? -28.891 19.601 13.333 1.00 50.34 211 ASN A C 1
ATOM 1692 O O . ASN A 1 211 ? -29.133 20.745 13.721 1.00 50.34 211 ASN A O 1
ATOM 1696 N N . HIS A 1 212 ? -29.789 18.794 12.776 1.00 54.56 212 HIS A N 1
ATOM 1697 C CA . HIS A 1 212 ? -31.236 18.934 12.904 1.00 54.56 212 HIS A CA 1
ATOM 1698 C C . HIS A 1 212 ? -31.731 17.853 13.854 1.00 54.56 212 HIS A C 1
ATOM 1700 O O . HIS A 1 212 ? -31.165 16.736 13.787 1.00 54.56 212 HIS A O 1
#